Protein AF-A0A7H8S9F1-F1 (afdb_monomer)

Structure (mmCIF, N/CA/C/O backbone):
data_AF-A0A7H8S9F1-F1
#
_entry.id   AF-A0A7H8S9F1-F1
#
loop_
_atom_site.group_PDB
_atom_site.id
_atom_site.type_symbol
_atom_site.label_atom_id
_atom_site.label_alt_id
_atom_site.label_comp_id
_atom_site.label_asym_id
_atom_site.label_entity_id
_atom_site.label_seq_id
_atom_site.pdbx_PDB_ins_code
_atom_site.Cartn_x
_atom_site.Cartn_y
_atom_site.Cartn_z
_atom_site.occupancy
_atom_site.B_iso_or_equiv
_atom_site.auth_seq_id
_atom_site.auth_comp_id
_atom_site.auth_asym_id
_atom_site.auth_atom_id
_atom_site.pdbx_PDB_model_num
ATOM 1 N N . MET A 1 1 ? -22.883 -2.439 5.718 1.00 76.19 1 MET A N 1
ATOM 2 C CA . MET A 1 1 ? -21.475 -2.320 5.276 1.00 76.19 1 MET A CA 1
ATOM 3 C C . MET A 1 1 ? -21.323 -1.225 4.222 1.00 76.19 1 MET A C 1
ATOM 5 O O . MET A 1 1 ? -20.690 -0.226 4.527 1.00 76.19 1 MET A O 1
ATOM 9 N N . ASN A 1 2 ? -21.995 -1.335 3.068 1.00 82.38 2 ASN A N 1
ATOM 10 C CA . ASN A 1 2 ? -21.869 -0.397 1.936 1.00 82.38 2 ASN A CA 1
ATOM 11 C C . ASN A 1 2 ? -22.029 1.087 2.314 1.00 82.38 2 ASN A C 1
ATOM 13 O O . ASN A 1 2 ? -21.202 1.899 1.918 1.00 82.38 2 ASN A O 1
ATOM 17 N N . ALA A 1 3 ? -23.021 1.431 3.145 1.00 86.12 3 ALA A N 1
ATOM 18 C CA . ALA A 1 3 ? -23.249 2.813 3.581 1.00 86.12 3 ALA A CA 1
ATOM 19 C C . ALA A 1 3 ? -22.091 3.410 4.411 1.00 86.12 3 ALA A C 1
ATOM 21 O O . ALA A 1 3 ? -21.800 4.600 4.310 1.00 86.12 3 ALA A O 1
ATOM 22 N N . ILE A 1 4 ? -21.412 2.589 5.225 1.00 88.50 4 ILE A N 1
ATOM 23 C CA . ILE A 1 4 ? -20.254 3.027 6.024 1.00 88.50 4 ILE A CA 1
ATOM 24 C C . ILE A 1 4 ? -19.080 3.290 5.086 1.00 88.50 4 ILE A C 1
ATOM 26 O O . ILE A 1 4 ? -18.452 4.342 5.164 1.00 88.50 4 ILE A O 1
ATOM 30 N N . THR A 1 5 ? -18.824 2.357 4.169 1.00 90.81 5 THR A N 1
ATOM 31 C CA . THR A 1 5 ? -17.742 2.471 3.192 1.00 90.81 5 THR A CA 1
ATOM 32 C C . THR A 1 5 ? -17.915 3.688 2.299 1.00 90.81 5 THR A C 1
ATOM 34 O O . THR A 1 5 ? -16.968 4.450 2.148 1.00 90.81 5 THR A O 1
ATOM 37 N N . SER A 1 6 ? -19.115 3.937 1.765 1.00 90.19 6 SER A N 1
ATOM 38 C CA . SER A 1 6 ? -19.368 5.116 0.929 1.00 90.19 6 SER A CA 1
ATOM 39 C C . SER A 1 6 ? -19.191 6.426 1.697 1.00 90.19 6 SER A C 1
ATOM 41 O O . 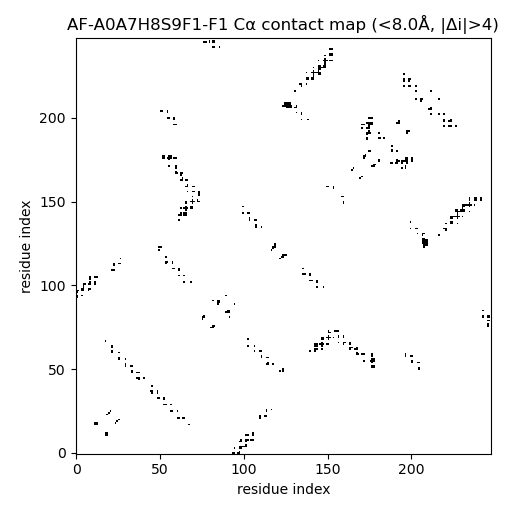SER A 1 6 ? -18.659 7.393 1.155 1.00 90.19 6 SER A O 1
ATOM 43 N N . LEU A 1 7 ? -19.610 6.466 2.967 1.00 92.69 7 LEU A N 1
ATOM 44 C CA . LEU A 1 7 ? -19.451 7.646 3.815 1.00 92.69 7 LEU A CA 1
ATOM 45 C C . LEU A 1 7 ? -17.974 7.925 4.113 1.00 92.69 7 LEU A C 1
ATOM 47 O O . LEU A 1 7 ? -17.520 9.056 3.947 1.00 92.69 7 LEU A O 1
ATOM 51 N N . GLU A 1 8 ? -17.227 6.912 4.550 1.00 92.56 8 GLU A N 1
ATOM 52 C CA . GLU A 1 8 ? -15.798 7.048 4.851 1.00 92.56 8 GLU A CA 1
ATOM 53 C C . GLU A 1 8 ? -14.982 7.331 3.586 1.00 92.56 8 GLU A C 1
ATOM 55 O O . GLU A 1 8 ? -14.074 8.156 3.621 1.00 92.56 8 GLU A O 1
ATOM 60 N N . LEU A 1 9 ? -15.345 6.736 2.448 1.00 93.56 9 LEU A N 1
ATOM 61 C CA . LEU A 1 9 ? -14.718 7.034 1.162 1.00 93.56 9 LEU A CA 1
ATOM 62 C C . LEU A 1 9 ? -14.948 8.490 0.761 1.00 93.56 9 LEU A C 1
ATOM 64 O O . LEU A 1 9 ? -13.998 9.176 0.400 1.00 93.56 9 LEU A O 1
ATOM 68 N N . LYS A 1 10 ? -16.181 8.996 0.887 1.00 93.62 10 LYS A N 1
ATOM 69 C CA . LYS A 1 10 ? -16.481 10.406 0.609 1.00 93.62 10 LYS A CA 1
ATOM 70 C C . LYS A 1 10 ? -15.679 11.341 1.514 1.00 93.62 10 LYS A C 1
ATOM 72 O O . LYS A 1 10 ? -15.142 12.323 1.019 1.00 93.62 10 LYS A O 1
ATOM 77 N N . LYS A 1 11 ? -15.560 11.028 2.809 1.00 91.88 11 LYS A N 1
ATOM 78 C CA . LYS A 1 11 ? -14.718 11.804 3.735 1.00 91.88 11 LYS A CA 1
ATOM 79 C C . LYS A 1 11 ? -13.254 11.799 3.299 1.00 91.88 11 LYS A C 1
ATOM 81 O O . LYS A 1 11 ? -12.658 12.865 3.223 1.00 91.88 11 LYS A O 1
ATOM 86 N N . ASN A 1 12 ? -12.705 10.629 2.969 1.00 91.50 12 ASN A N 1
ATOM 87 C CA . ASN A 1 12 ? -11.316 10.497 2.525 1.00 91.50 12 ASN A CA 1
ATOM 88 C C . ASN A 1 12 ? -11.062 11.275 1.222 1.00 91.50 12 ASN A C 1
ATOM 90 O O . ASN A 1 12 ? -10.061 11.969 1.114 1.00 91.50 12 ASN A O 1
ATOM 94 N N . LEU A 1 13 ? -11.987 11.223 0.258 1.00 91.44 13 LEU A N 1
ATOM 95 C CA . LEU A 1 13 ? -11.894 11.980 -0.998 1.00 91.44 13 LEU A CA 1
ATOM 96 C C . LEU A 1 13 ? -12.095 13.495 -0.820 1.00 91.44 13 LEU A C 1
ATOM 98 O O . LEU A 1 13 ? -11.742 14.271 -1.700 1.00 91.44 13 LEU A O 1
ATOM 102 N N . GLN A 1 14 ? -12.685 13.938 0.288 1.00 92.56 14 GLN A N 1
ATOM 103 C CA . GLN A 1 14 ? -12.823 15.361 0.614 1.00 92.56 14 GLN A CA 1
ATOM 104 C C . GLN A 1 14 ? -11.641 15.893 1.435 1.00 92.56 14 GLN A C 1
ATOM 106 O O . GLN A 1 14 ? -11.468 17.110 1.541 1.00 92.56 14 GLN A O 1
ATOM 111 N N . ASP A 1 15 ? -10.824 15.006 2.001 1.00 92.00 15 ASP A N 1
ATOM 112 C CA . ASP A 1 15 ? -9.625 15.367 2.741 1.00 92.00 15 ASP A CA 1
ATOM 113 C C . ASP A 1 15 ? -8.508 15.771 1.770 1.00 92.00 15 ASP A C 1
ATOM 115 O O . ASP A 1 15 ? -7.798 14.947 1.189 1.00 92.00 15 ASP A O 1
ATOM 119 N N . ARG A 1 16 ? -8.357 17.088 1.592 1.00 89.94 16 ARG A N 1
ATOM 120 C CA . ARG A 1 16 ? -7.335 17.674 0.717 1.00 89.94 16 ARG A CA 1
ATOM 121 C C . ARG A 1 16 ? -5.917 17.310 1.150 1.00 89.94 16 ARG A C 1
ATOM 123 O O . ARG A 1 16 ? -5.053 17.196 0.287 1.00 89.94 16 ARG A O 1
ATOM 130 N N . GLY A 1 17 ? -5.681 17.142 2.452 1.00 90.81 17 GLY A N 1
ATOM 131 C CA . GLY A 1 17 ? -4.370 16.765 2.974 1.00 90.81 17 GLY A CA 1
ATOM 132 C C . GLY A 1 17 ? -4.014 15.340 2.570 1.00 90.81 17 GLY A C 1
ATOM 133 O O . GLY A 1 17 ? -2.924 15.103 2.050 1.00 90.81 17 GLY A O 1
ATOM 134 N N . LEU A 1 18 ? -4.970 14.418 2.718 1.00 91.19 18 LEU A N 1
ATOM 135 C CA . LEU A 1 18 ? -4.814 13.034 2.274 1.00 91.19 18 LEU A CA 1
ATOM 136 C C . LEU A 1 18 ? -4.569 12.960 0.765 1.00 91.19 18 LEU A C 1
ATOM 138 O O . LEU A 1 18 ? -3.586 12.352 0.359 1.00 91.19 18 LEU A O 1
ATOM 142 N N . LEU A 1 19 ? -5.402 13.606 -0.058 1.00 91.06 19 LEU A N 1
ATOM 143 C CA . LEU A 1 19 ? -5.244 13.565 -1.520 1.00 91.06 19 LEU A CA 1
ATOM 144 C C . LEU A 1 19 ? -3.931 14.190 -2.000 1.00 91.06 19 LEU A C 1
ATOM 146 O O . LEU A 1 19 ? -3.297 13.672 -2.918 1.00 91.06 19 LEU A O 1
ATOM 150 N N . PHE A 1 20 ? -3.506 15.293 -1.382 1.00 91.50 20 PHE A N 1
ATOM 151 C CA . PHE A 1 20 ? -2.216 15.902 -1.687 1.00 91.50 20 PHE A CA 1
ATOM 152 C C . PHE A 1 20 ? -1.068 14.927 -1.400 1.00 91.50 20 PHE A C 1
ATOM 154 O O . PHE A 1 20 ? -0.216 14.700 -2.259 1.00 91.50 20 PHE A O 1
ATOM 161 N N . TRP A 1 21 ? -1.067 14.314 -0.215 1.00 88.38 21 TRP A N 1
ATOM 162 C CA . TRP A 1 21 ? 0.000 13.406 0.194 1.00 88.38 21 TRP A CA 1
ATOM 163 C C . TRP A 1 21 ? -0.004 12.083 -0.585 1.00 88.38 21 TRP A C 1
ATOM 165 O O . TRP A 1 21 ? 1.061 11.533 -0.851 1.00 88.38 21 TRP A O 1
ATOM 175 N N . THR A 1 22 ? -1.172 11.565 -0.975 1.00 91.75 22 THR A N 1
ATOM 176 C CA . THR A 1 22 ? -1.268 10.289 -1.703 1.00 91.75 22 THR A CA 1
ATOM 177 C C . THR A 1 22 ? -1.077 10.431 -3.208 1.00 91.75 22 THR A C 1
ATOM 179 O O . THR A 1 22 ? -0.627 9.475 -3.831 1.00 91.75 22 THR A O 1
ATOM 182 N N . LEU A 1 23 ? -1.395 11.577 -3.816 1.00 92.88 23 LEU A N 1
ATOM 183 C CA . LEU A 1 23 ? -1.340 11.735 -5.277 1.00 92.88 23 LEU A CA 1
ATOM 184 C C . LEU A 1 23 ? -0.275 12.728 -5.730 1.00 92.88 23 LEU A C 1
ATOM 186 O O . LEU A 1 23 ? 0.520 12.412 -6.609 1.00 92.88 23 LEU A O 1
ATOM 190 N N . ILE A 1 24 ? -0.226 13.917 -5.131 1.00 94.50 24 ILE A N 1
ATOM 191 C CA . ILE A 1 24 ? 0.657 14.990 -5.606 1.00 94.50 24 ILE A CA 1
ATOM 192 C C . ILE A 1 24 ? 2.099 14.716 -5.187 1.00 94.50 24 ILE A C 1
ATOM 194 O O . ILE A 1 24 ? 3.000 14.762 -6.023 1.00 94.50 24 ILE A O 1
ATOM 198 N N . LEU A 1 25 ? 2.323 14.393 -3.911 1.00 94.94 25 LEU A N 1
ATOM 199 C CA . LEU A 1 25 ? 3.671 14.148 -3.402 1.00 94.94 25 LEU A CA 1
ATOM 200 C C . LEU A 1 25 ? 4.397 13.015 -4.152 1.00 94.94 25 LEU A C 1
ATOM 202 O O . LEU A 1 25 ? 5.533 13.247 -4.564 1.00 94.94 25 LEU A O 1
ATOM 206 N N . PRO A 1 26 ? 3.788 11.836 -4.400 1.00 96.06 26 PRO A N 1
ATOM 207 C CA . PRO A 1 26 ? 4.473 10.761 -5.109 1.00 96.06 26 PRO A CA 1
ATOM 208 C C . PRO A 1 26 ? 4.813 11.131 -6.546 1.00 96.06 26 PRO A C 1
ATOM 210 O O . PRO A 1 26 ? 5.889 10.776 -7.014 1.00 96.06 26 PRO A O 1
ATOM 213 N N . ILE A 1 27 ? 3.941 11.876 -7.233 1.00 96.75 27 ILE A N 1
ATOM 214 C CA . ILE A 1 27 ? 4.210 12.373 -8.587 1.00 96.75 27 ILE A CA 1
ATOM 215 C C . ILE A 1 27 ? 5.419 13.309 -8.569 1.00 96.75 27 ILE A C 1
ATOM 217 O O . ILE A 1 27 ? 6.363 13.098 -9.325 1.00 96.75 27 ILE A O 1
ATOM 221 N N . VAL A 1 28 ? 5.430 14.298 -7.670 1.00 96.62 28 VAL A N 1
ATOM 222 C CA . VAL A 1 28 ? 6.547 15.247 -7.539 1.00 96.62 28 VAL A CA 1
ATOM 223 C C . VAL A 1 28 ? 7.852 14.517 -7.226 1.00 96.62 28 VAL A C 1
ATOM 225 O O . VAL A 1 28 ? 8.865 14.779 -7.869 1.00 96.62 28 VAL A O 1
ATOM 228 N N . PHE A 1 29 ? 7.831 13.573 -6.282 1.00 94.44 29 PHE A N 1
ATOM 229 C CA . PHE A 1 29 ? 9.008 12.777 -5.937 1.00 94.44 29 PHE A CA 1
ATOM 230 C C . PHE A 1 29 ? 9.470 11.896 -7.097 1.00 94.44 29 PHE A C 1
ATOM 232 O O . PHE A 1 29 ? 10.661 11.850 -7.371 1.00 94.44 29 PHE A O 1
ATOM 239 N N . THR A 1 30 ? 8.553 11.243 -7.808 1.00 94.81 30 THR A N 1
ATOM 240 C CA . THR A 1 30 ? 8.889 10.407 -8.970 1.00 94.81 30 THR A CA 1
ATOM 241 C C . THR A 1 30 ? 9.553 11.246 -10.060 1.00 94.81 30 THR A C 1
ATOM 243 O O . THR A 1 30 ? 10.605 10.866 -10.565 1.00 94.81 30 THR A O 1
ATOM 246 N N . VAL A 1 31 ? 8.999 12.424 -10.371 1.00 96.00 31 VAL A N 1
ATOM 247 C CA . VAL A 1 31 ? 9.579 13.348 -11.358 1.00 96.00 31 VAL A CA 1
ATOM 248 C C . VAL A 1 31 ? 10.956 13.836 -10.924 1.00 96.00 31 VAL A C 1
ATOM 250 O O . VAL A 1 31 ? 11.892 13.824 -11.723 1.00 96.00 31 VAL A O 1
ATOM 253 N N . LEU A 1 32 ? 11.092 14.241 -9.659 1.00 95.81 32 LEU A N 1
ATOM 254 C CA . LEU A 1 32 ? 12.357 14.709 -9.100 1.00 95.81 32 LEU A CA 1
ATOM 255 C C . LEU A 1 32 ? 13.424 13.620 -9.180 1.00 95.81 32 LEU A C 1
ATOM 257 O O . LEU A 1 32 ? 14.525 13.881 -9.652 1.00 95.81 32 LEU A O 1
ATOM 261 N N . PHE A 1 33 ? 13.106 12.400 -8.754 1.00 93.19 33 PHE A N 1
ATOM 262 C CA . PHE A 1 33 ? 14.069 11.306 -8.752 1.00 93.19 33 PHE A CA 1
ATOM 263 C C . PHE A 1 33 ? 14.419 10.846 -10.159 1.00 93.19 33 PHE A C 1
ATOM 265 O O . PHE A 1 33 ? 15.596 10.648 -10.430 1.00 93.19 33 PHE A O 1
ATOM 272 N N . ILE A 1 34 ? 13.460 10.766 -11.083 1.00 93.94 34 ILE A N 1
ATOM 273 C CA . ILE A 1 34 ? 13.794 10.526 -12.489 1.00 93.94 34 ILE A CA 1
ATOM 274 C C . ILE A 1 34 ? 14.759 11.613 -12.971 1.00 93.94 34 ILE A C 1
ATOM 276 O O . ILE A 1 34 ? 15.850 11.284 -13.413 1.00 93.94 34 ILE A O 1
ATOM 280 N N . SER A 1 35 ? 14.439 12.895 -12.776 1.00 93.81 35 SER A N 1
ATOM 281 C CA . SER A 1 35 ? 15.302 14.000 -13.214 1.00 93.81 35 SER A CA 1
ATOM 282 C C . SER A 1 35 ? 16.710 13.961 -12.614 1.00 93.81 35 SER A C 1
ATOM 284 O O . SER A 1 35 ? 17.661 14.344 -13.291 1.00 93.81 35 SER A O 1
ATOM 286 N N . VAL A 1 36 ? 16.849 13.558 -11.349 1.00 93.69 36 VAL A N 1
ATOM 287 C CA . VAL A 1 36 ? 18.148 13.471 -10.669 1.00 93.69 36 VAL A CA 1
ATOM 288 C C . VAL A 1 36 ? 18.942 12.273 -11.185 1.00 93.69 36 VAL A C 1
ATOM 290 O O . VAL A 1 36 ? 20.105 12.423 -11.549 1.00 93.69 36 VAL A O 1
ATOM 293 N N . PHE A 1 37 ? 18.321 11.097 -11.257 1.00 89.44 37 PHE A N 1
ATOM 294 C CA . PHE A 1 37 ? 19.013 9.852 -11.592 1.00 89.44 37 PHE A CA 1
ATOM 295 C C . PHE A 1 37 ? 19.248 9.668 -13.093 1.00 89.44 37 PHE A C 1
ATOM 297 O O . PHE A 1 37 ? 20.149 8.925 -13.458 1.00 89.44 37 PHE A O 1
ATOM 304 N N . THR A 1 38 ? 18.502 10.352 -13.964 1.00 92.00 38 THR A N 1
ATOM 305 C CA . THR A 1 38 ? 18.770 10.367 -15.413 1.00 92.00 38 THR A CA 1
ATOM 306 C C . THR A 1 38 ? 19.721 11.489 -15.829 1.00 92.00 38 THR A C 1
ATOM 308 O O . THR A 1 38 ? 20.082 11.586 -17.001 1.00 92.00 38 THR A O 1
ATOM 311 N N . SER A 1 39 ? 20.126 12.369 -14.905 1.00 90.56 39 SER A N 1
ATOM 312 C CA . SER A 1 39 ? 21.031 13.470 -15.237 1.00 90.56 39 SER A CA 1
ATOM 313 C C . SER A 1 39 ? 22.415 12.936 -15.627 1.00 90.56 39 SER A C 1
ATOM 315 O O . SER A 1 39 ? 23.099 12.289 -14.841 1.00 90.56 39 SER A O 1
ATOM 317 N N . GLY A 1 40 ? 22.820 13.181 -16.876 1.00 87.81 40 GLY A N 1
ATOM 318 C CA . GLY A 1 40 ? 24.118 12.745 -17.405 1.00 87.81 40 GLY A CA 1
ATOM 319 C C . GLY A 1 40 ? 24.187 11.293 -17.894 1.00 87.81 40 GLY A C 1
ATOM 320 O O . GLY A 1 40 ? 25.262 10.875 -18.318 1.00 87.81 40 GLY A O 1
ATOM 321 N N . LEU A 1 41 ? 23.077 10.546 -17.874 1.00 91.12 41 LEU A N 1
ATOM 322 C CA . LEU A 1 41 ? 23.000 9.195 -18.441 1.00 91.12 41 LEU A CA 1
ATOM 323 C C . LEU A 1 41 ? 22.665 9.221 -19.938 1.00 91.12 41 LEU A C 1
ATOM 325 O O . LEU A 1 41 ? 22.016 10.148 -20.430 1.00 91.12 41 LEU A O 1
ATOM 329 N N . GLY A 1 42 ? 23.054 8.166 -20.661 1.00 91.31 42 GLY A N 1
ATOM 330 C CA . GLY A 1 42 ? 22.588 7.953 -22.035 1.00 91.31 42 GLY A CA 1
ATOM 331 C C . GLY A 1 42 ? 21.083 7.650 -22.097 1.00 91.31 42 GLY A C 1
ATOM 332 O O . GLY A 1 42 ? 20.462 7.302 -21.089 1.00 91.31 42 GLY A O 1
ATOM 333 N N . GLU A 1 43 ? 20.479 7.748 -23.286 1.00 89.69 43 GLU A N 1
ATOM 334 C CA . GLU A 1 43 ? 19.035 7.508 -23.473 1.00 89.69 43 GLU A CA 1
ATOM 335 C C . GLU A 1 43 ? 18.603 6.110 -22.993 1.00 89.69 43 GLU A C 1
ATOM 337 O O . GLU A 1 43 ? 17.618 5.974 -22.265 1.00 89.69 43 GLU A O 1
ATOM 342 N N . THR A 1 44 ? 19.371 5.071 -23.335 1.00 90.75 44 THR A N 1
ATOM 343 C CA . THR A 1 44 ? 19.078 3.679 -22.955 1.00 90.75 44 THR A CA 1
ATOM 344 C C . THR A 1 44 ? 19.132 3.457 -21.442 1.00 90.75 44 THR A C 1
ATOM 346 O O . THR A 1 44 ? 18.253 2.806 -20.880 1.00 90.75 44 THR A O 1
ATOM 349 N N . GLU A 1 45 ? 20.136 4.013 -20.766 1.00 90.31 45 GLU A N 1
ATOM 350 C CA . GLU A 1 45 ? 20.297 3.883 -19.311 1.00 90.31 45 GLU A CA 1
ATOM 351 C C . GLU A 1 45 ? 19.200 4.659 -18.578 1.00 90.31 45 GLU A C 1
ATOM 353 O O . GLU A 1 45 ? 18.565 4.144 -17.658 1.00 90.31 45 GLU A O 1
ATOM 358 N N . SER A 1 46 ? 18.897 5.868 -19.058 1.00 92.62 46 SER A N 1
ATOM 359 C CA . SER A 1 46 ? 17.806 6.692 -18.538 1.00 92.62 46 SER A CA 1
ATOM 360 C C . SER A 1 46 ? 16.464 5.973 -18.646 1.00 92.62 46 SER A C 1
ATOM 362 O O . SER A 1 46 ? 15.660 5.998 -17.711 1.00 92.62 46 SER A O 1
ATOM 364 N N . ARG A 1 47 ? 16.231 5.268 -19.760 1.00 93.00 47 ARG A N 1
ATOM 365 C CA . ARG A 1 47 ? 15.033 4.449 -19.947 1.00 93.00 47 ARG A CA 1
ATOM 366 C C . ARG A 1 47 ? 14.942 3.336 -18.905 1.00 93.00 47 ARG A C 1
ATOM 368 O O . ARG A 1 47 ? 13.880 3.172 -18.313 1.00 93.00 47 ARG A O 1
ATOM 375 N N . GLN A 1 48 ? 16.026 2.610 -18.639 1.00 91.19 48 GLN A N 1
ATOM 376 C CA . GLN A 1 48 ? 16.046 1.558 -17.612 1.00 91.19 48 GLN A CA 1
ATOM 377 C C . GLN A 1 48 ? 15.753 2.115 -16.212 1.00 91.19 48 GLN A C 1
ATOM 379 O O . GLN A 1 48 ? 14.938 1.552 -15.477 1.00 91.19 48 GLN A O 1
ATOM 384 N N . VAL A 1 49 ? 16.348 3.262 -15.872 1.00 91.75 49 VAL A N 1
ATOM 385 C CA . VAL A 1 49 ? 16.107 3.958 -14.600 1.00 91.75 49 VAL A CA 1
ATOM 386 C C . VAL A 1 49 ? 14.631 4.336 -14.451 1.00 91.75 49 VAL A C 1
ATOM 388 O O . VAL A 1 49 ? 14.024 4.039 -13.424 1.00 91.75 49 VAL A O 1
ATOM 391 N N . ILE A 1 50 ? 14.016 4.915 -15.484 1.00 94.00 50 ILE A N 1
ATOM 392 C CA . ILE A 1 50 ? 12.588 5.277 -15.486 1.00 94.00 50 ILE A CA 1
ATOM 393 C C . ILE A 1 50 ? 11.697 4.046 -15.267 1.00 94.00 50 ILE A C 1
ATOM 395 O O . ILE A 1 50 ? 10.790 4.082 -14.432 1.00 94.00 50 ILE A O 1
ATOM 399 N N . LEU A 1 51 ? 11.961 2.958 -15.999 1.00 93.94 51 LEU A N 1
ATOM 400 C CA . LEU A 1 51 ? 11.181 1.717 -15.920 1.00 93.94 51 LEU A CA 1
ATOM 401 C C . LEU A 1 51 ? 11.263 1.051 -14.542 1.00 93.94 51 LEU A C 1
ATOM 403 O O . LEU A 1 51 ? 10.341 0.336 -14.156 1.00 93.94 51 LEU A O 1
ATOM 407 N N . SER A 1 52 ? 12.332 1.308 -13.788 1.00 92.56 52 SER A N 1
ATOM 408 C CA . SER A 1 52 ? 12.479 0.846 -12.408 1.00 92.56 52 SER A CA 1
ATOM 409 C C . SER A 1 52 ? 11.845 1.800 -11.389 1.00 92.56 52 SER A C 1
ATOM 411 O O . SER A 1 52 ? 11.091 1.361 -10.512 1.00 92.56 52 SER A O 1
ATOM 413 N N . ILE A 1 53 ? 12.085 3.110 -11.528 1.00 94.00 53 ILE A N 1
ATOM 414 C CA . ILE A 1 53 ? 11.654 4.129 -10.561 1.00 94.00 53 ILE A CA 1
ATOM 415 C C . ILE A 1 53 ? 10.131 4.248 -10.502 1.00 94.00 53 ILE A C 1
ATOM 417 O O . ILE A 1 53 ? 9.586 4.323 -9.403 1.00 94.00 53 ILE A O 1
ATOM 421 N N . VAL A 1 54 ? 9.419 4.256 -11.634 1.00 95.94 54 VAL A N 1
ATOM 422 C CA . VAL A 1 54 ? 7.957 4.464 -11.619 1.00 95.94 54 VAL A CA 1
ATOM 423 C C . VAL A 1 54 ? 7.208 3.401 -10.792 1.00 95.94 54 VAL A C 1
ATOM 425 O O . VAL A 1 54 ? 6.475 3.785 -9.869 1.00 95.94 54 VAL A O 1
ATOM 428 N N . PRO A 1 55 ? 7.362 2.084 -11.045 1.00 96.12 55 PRO A N 1
ATOM 429 C CA . PRO A 1 55 ? 6.724 1.071 -10.206 1.00 96.12 55 PRO A CA 1
ATOM 430 C C . PRO A 1 55 ? 7.299 1.062 -8.785 1.00 96.12 55 PRO A C 1
ATOM 432 O O . PRO A 1 55 ? 6.532 0.931 -7.831 1.00 96.12 55 PRO A O 1
ATOM 435 N N . GLY A 1 56 ? 8.608 1.286 -8.614 1.00 96.31 56 GLY A N 1
ATOM 436 C CA . GLY A 1 56 ? 9.240 1.324 -7.293 1.00 96.31 56 GLY A CA 1
ATOM 437 C C . GLY A 1 56 ? 8.654 2.412 -6.388 1.00 96.31 56 GLY A C 1
ATOM 438 O O . GLY A 1 56 ? 8.256 2.153 -5.252 1.00 96.31 56 GLY A O 1
ATOM 439 N N . TYR A 1 57 ? 8.495 3.625 -6.912 1.00 96.19 57 TYR A N 1
ATOM 440 C CA . TYR A 1 57 ? 7.908 4.750 -6.186 1.00 96.19 57 TYR A CA 1
ATOM 441 C C . TYR A 1 57 ? 6.409 4.559 -5.972 1.00 96.19 57 TYR A C 1
ATOM 443 O O . TYR A 1 57 ? 5.909 4.872 -4.893 1.00 96.19 57 TYR A O 1
ATOM 451 N N . THR A 1 58 ? 5.699 3.974 -6.940 1.00 97.56 58 THR A N 1
ATOM 452 C CA . THR A 1 58 ? 4.289 3.597 -6.767 1.00 97.56 58 THR A CA 1
ATOM 453 C C . THR A 1 58 ? 4.119 2.661 -5.570 1.00 97.56 58 THR A C 1
ATOM 455 O O . THR A 1 58 ? 3.311 2.942 -4.683 1.00 97.56 58 THR A O 1
ATOM 458 N N . ILE A 1 59 ? 4.924 1.597 -5.492 1.00 98.00 59 ILE A N 1
ATOM 459 C CA . ILE A 1 59 ? 4.874 0.624 -4.395 1.00 98.00 59 ILE A CA 1
ATOM 460 C C . ILE A 1 59 ? 5.289 1.273 -3.075 1.00 98.00 59 ILE A C 1
ATOM 462 O O . ILE A 1 59 ? 4.610 1.084 -2.072 1.00 98.00 59 ILE A O 1
ATOM 466 N N . MET A 1 60 ? 6.351 2.076 -3.043 1.00 97.38 60 MET A N 1
ATOM 467 C CA . MET A 1 60 ? 6.764 2.765 -1.817 1.00 97.38 60 MET A CA 1
ATOM 468 C C . MET A 1 60 ? 5.654 3.682 -1.283 1.00 97.38 60 MET A C 1
ATOM 470 O O . MET A 1 60 ? 5.329 3.655 -0.093 1.00 97.38 60 MET A O 1
ATOM 474 N N . PHE A 1 61 ? 5.066 4.506 -2.152 1.00 97.31 61 PHE A N 1
ATOM 475 C CA . PHE A 1 61 ? 4.135 5.544 -1.725 1.00 97.31 61 PHE A CA 1
ATOM 476 C C . PHE A 1 61 ? 2.775 5.014 -1.278 1.00 97.31 61 PHE A C 1
ATOM 478 O O . PHE A 1 61 ? 2.139 5.652 -0.433 1.00 97.31 61 PHE A O 1
ATOM 485 N N . VAL A 1 62 ? 2.344 3.840 -1.748 1.00 97.88 62 VAL A N 1
ATOM 486 C CA . VAL A 1 62 ? 1.114 3.232 -1.222 1.00 97.88 62 VAL A CA 1
ATOM 487 C C . VAL A 1 62 ? 1.241 2.844 0.250 1.00 97.88 62 VAL A C 1
ATOM 489 O O . VAL A 1 62 ? 0.266 2.988 0.983 1.00 97.88 62 VAL A O 1
ATOM 492 N N . PHE A 1 63 ? 2.427 2.451 0.739 1.00 97.94 63 PHE A N 1
ATOM 493 C CA . PHE A 1 63 ? 2.621 2.123 2.163 1.00 97.94 63 PHE A CA 1
ATOM 494 C C . PHE A 1 63 ? 2.354 3.308 3.093 1.00 97.94 63 PHE A C 1
ATOM 496 O O . PHE A 1 63 ? 1.906 3.120 4.225 1.00 97.94 63 PHE A O 1
ATOM 503 N N . PHE A 1 64 ? 2.548 4.543 2.628 1.00 97.31 64 PHE A N 1
ATOM 504 C CA . PHE A 1 64 ? 2.287 5.724 3.451 1.00 97.31 64 PHE A CA 1
ATOM 505 C C . PHE A 1 64 ? 0.803 5.916 3.795 1.00 97.31 64 PHE A C 1
ATOM 507 O O . PHE A 1 64 ? 0.503 6.637 4.751 1.00 97.31 64 PHE A O 1
ATOM 514 N N . ILE A 1 65 ? -0.126 5.214 3.129 1.00 97.31 65 ILE A N 1
ATOM 515 C CA . ILE A 1 65 ? -1.542 5.202 3.528 1.00 97.31 65 ILE A CA 1
ATOM 516 C C . ILE A 1 65 ? -1.736 4.715 4.973 1.00 97.31 65 ILE A C 1
ATOM 518 O O . ILE A 1 65 ? -2.689 5.121 5.645 1.00 97.31 65 ILE A O 1
ATOM 522 N N . MET A 1 66 ? -0.816 3.886 5.483 1.00 98.12 66 MET A N 1
ATOM 523 C CA . MET A 1 66 ? -0.858 3.354 6.846 1.00 98.12 66 MET A CA 1
ATOM 524 C C . MET A 1 66 ? -0.790 4.472 7.901 1.00 98.12 66 MET A C 1
ATOM 526 O O . MET A 1 66 ? -1.393 4.332 8.971 1.00 98.12 66 MET A O 1
ATOM 530 N N . ILE A 1 67 ? -0.143 5.605 7.589 1.00 96.81 67 ILE A N 1
ATOM 531 C CA . ILE A 1 67 ? -0.131 6.797 8.451 1.00 96.81 67 ILE A CA 1
ATOM 532 C C . ILE A 1 67 ? -1.547 7.357 8.575 1.00 96.81 67 ILE A C 1
ATOM 534 O O . ILE A 1 67 ? -2.064 7.479 9.686 1.00 96.81 67 ILE A O 1
ATOM 538 N N . SER A 1 68 ? -2.200 7.634 7.442 1.00 95.88 68 SER A N 1
ATOM 539 C CA . SER A 1 68 ? -3.556 8.191 7.411 1.00 95.88 68 SER A CA 1
ATOM 540 C C . SER A 1 68 ? -4.578 7.251 8.046 1.00 95.88 68 SER A C 1
ATOM 542 O O . SER A 1 68 ? -5.482 7.703 8.750 1.00 95.88 68 SER A O 1
ATOM 544 N N . MET A 1 69 ? -4.430 5.938 7.843 1.00 97.06 69 MET A N 1
ATOM 545 C CA . MET A 1 69 ? -5.238 4.936 8.538 1.00 97.06 69 MET A CA 1
ATOM 546 C C . MET A 1 69 ? -5.043 5.049 10.051 1.00 97.06 69 MET A C 1
ATOM 548 O O . MET A 1 69 ? -6.012 5.238 10.785 1.00 97.06 69 MET A O 1
ATOM 552 N N . THR A 1 70 ? -3.799 4.994 10.524 1.00 96.81 70 THR A N 1
ATOM 553 C CA . THR A 1 70 ? -3.488 5.034 11.957 1.00 96.81 70 THR A CA 1
ATOM 554 C C . THR A 1 70 ? -4.008 6.305 12.621 1.00 96.81 70 THR A C 1
ATOM 556 O O . THR A 1 70 ? -4.704 6.227 13.637 1.00 96.81 70 THR A O 1
ATOM 559 N N . GLU A 1 71 ? -3.747 7.465 12.021 1.00 95.50 71 GLU A N 1
ATOM 560 C CA . GLU A 1 71 ? -4.236 8.752 12.512 1.00 95.50 71 GLU A CA 1
ATOM 561 C C . GLU A 1 71 ? -5.763 8.765 12.603 1.00 95.50 71 GLU A C 1
ATOM 563 O O . GLU A 1 71 ? -6.333 9.136 13.630 1.00 95.50 71 GLU A O 1
ATOM 568 N N . SER A 1 72 ? -6.441 8.304 11.552 1.00 95.06 72 SER A N 1
ATOM 569 C CA . SER A 1 72 ? -7.898 8.264 11.502 1.00 95.06 72 SER A CA 1
ATOM 570 C C . SER A 1 72 ? -8.472 7.360 12.593 1.00 95.06 72 SER A C 1
ATOM 572 O O . SER A 1 72 ? -9.406 7.754 13.295 1.00 95.06 72 SER A O 1
ATOM 574 N N . PHE A 1 73 ? -7.911 6.170 12.809 1.00 95.19 73 PHE A N 1
ATOM 575 C CA . PHE A 1 73 ? -8.358 5.258 13.866 1.00 95.19 73 PHE A CA 1
ATOM 576 C C . PHE A 1 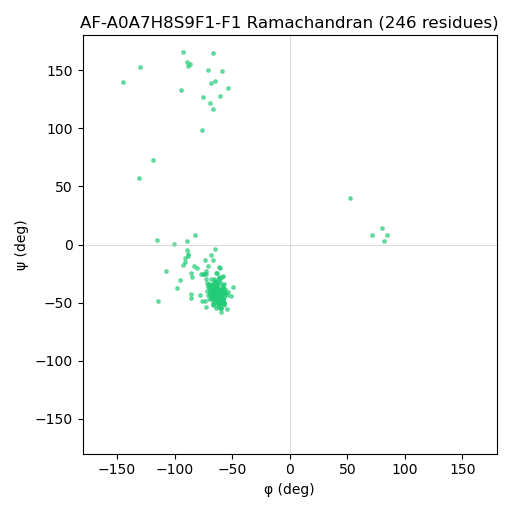73 ? -8.120 5.824 15.270 1.00 95.19 73 PHE A C 1
ATOM 578 O O . PHE A 1 73 ? -9.033 5.800 16.103 1.00 95.19 73 PHE A O 1
ATOM 585 N N . ILE A 1 74 ? -6.942 6.392 15.525 1.00 94.38 74 ILE A N 1
ATOM 586 C CA . ILE A 1 74 ? -6.618 7.004 16.818 1.00 94.38 74 ILE A CA 1
ATOM 587 C C . ILE A 1 74 ? -7.493 8.233 17.071 1.00 94.38 74 ILE A C 1
ATOM 589 O O . ILE A 1 74 ? -8.036 8.372 18.167 1.00 94.38 74 ILE A O 1
ATOM 593 N N . LYS A 1 75 ? -7.716 9.087 16.067 1.00 94.19 75 LYS A N 1
ATOM 594 C CA . LYS A 1 75 ? -8.619 10.241 16.167 1.00 94.19 75 LYS A CA 1
ATOM 595 C C . LYS A 1 75 ? -10.032 9.802 16.540 1.00 94.19 75 LYS A C 1
ATOM 597 O O . LYS A 1 75 ? -10.591 10.328 17.497 1.00 94.19 75 LYS A O 1
ATOM 602 N N . ASN A 1 76 ? -10.581 8.801 15.846 1.00 92.94 76 ASN A N 1
ATOM 603 C CA . ASN A 1 76 ? -11.916 8.262 16.136 1.00 92.94 76 ASN A CA 1
ATOM 604 C C . ASN A 1 76 ? -12.013 7.643 17.541 1.00 92.94 76 ASN A C 1
ATOM 606 O O . ASN A 1 76 ? -13.061 7.738 18.184 1.00 92.94 76 ASN A O 1
ATOM 610 N N . ARG A 1 77 ? -10.933 7.032 18.040 1.00 92.94 77 ARG A N 1
ATOM 611 C CA . ARG A 1 77 ? -10.853 6.556 19.426 1.00 92.94 77 ARG A CA 1
ATOM 612 C C . ARG A 1 77 ? -10.866 7.723 20.414 1.00 92.94 77 ARG A C 1
ATOM 614 O O . ARG A 1 77 ? -11.682 7.725 21.327 1.00 92.94 77 ARG A O 1
ATOM 621 N N . ASN A 1 78 ? -9.996 8.711 20.214 1.00 91.81 78 ASN A N 1
ATOM 622 C CA . ASN A 1 78 ? -9.783 9.810 21.157 1.00 91.81 78 ASN A CA 1
ATOM 623 C C . ASN A 1 78 ? -11.014 10.720 21.299 1.00 91.81 78 ASN A C 1
ATOM 625 O O . ASN A 1 78 ? -11.282 11.204 22.390 1.00 91.81 78 ASN A O 1
ATOM 629 N N . ILE A 1 79 ? -11.794 10.914 20.229 1.00 93.44 79 ILE A N 1
ATOM 630 C CA . ILE A 1 79 ? -13.055 11.682 20.285 1.00 93.44 79 ILE A CA 1
ATOM 631 C C . ILE A 1 79 ? -14.253 10.850 20.787 1.00 93.44 79 ILE A C 1
ATOM 633 O O . ILE A 1 79 ? -15.399 11.282 20.678 1.00 93.44 79 ILE A O 1
ATOM 637 N N . GLY A 1 80 ? -14.022 9.620 21.263 1.00 90.62 80 GLY A N 1
ATOM 638 C CA . GLY A 1 80 ? -15.063 8.725 21.775 1.00 90.62 80 GLY A CA 1
ATOM 639 C C . GLY A 1 80 ? -15.999 8.142 20.709 1.00 90.62 80 GLY A C 1
ATOM 640 O O . GLY A 1 80 ? -16.978 7.476 21.049 1.00 90.62 80 GLY A O 1
ATOM 641 N N . MET A 1 81 ? -15.727 8.341 19.414 1.00 90.75 81 MET A N 1
ATOM 642 C CA . MET A 1 81 ? -16.591 7.843 18.335 1.00 90.75 81 MET A CA 1
ATOM 643 C C . MET A 1 81 ? -16.645 6.312 18.313 1.00 90.75 81 MET A C 1
ATOM 645 O O . MET A 1 81 ? -17.718 5.742 18.134 1.00 90.75 81 MET A O 1
ATOM 649 N N . VAL A 1 82 ? -15.519 5.640 18.571 1.00 89.38 82 VAL A N 1
ATOM 650 C CA . VAL A 1 82 ? -15.467 4.168 18.654 1.00 89.38 82 VAL A CA 1
ATOM 651 C C . VAL A 1 82 ? -16.325 3.641 19.813 1.00 89.38 82 VAL A C 1
ATOM 653 O O . VAL A 1 82 ? -17.071 2.679 19.630 1.00 89.38 82 VAL A O 1
ATOM 656 N N . ALA A 1 83 ? -16.275 4.290 20.983 1.00 89.31 83 ALA A N 1
ATOM 657 C CA . ALA A 1 83 ? -17.092 3.916 22.138 1.00 89.31 83 ALA A CA 1
ATOM 658 C C . ALA A 1 83 ? -18.588 4.117 21.868 1.00 89.31 83 ALA A C 1
ATOM 660 O O . ALA A 1 83 ? -19.381 3.221 22.149 1.00 89.31 83 ALA A O 1
ATOM 661 N N . ARG A 1 84 ? -18.955 5.251 21.253 1.00 89.88 84 ARG A N 1
ATOM 662 C CA . ARG A 1 84 ? -20.337 5.547 20.851 1.00 89.88 84 ARG A CA 1
ATOM 663 C C . ARG A 1 84 ? -20.878 4.536 19.849 1.00 89.88 84 ARG A C 1
ATOM 665 O O . ARG A 1 84 ? -22.001 4.088 20.004 1.00 89.88 84 ARG A O 1
ATOM 672 N N . ILE A 1 85 ? -20.104 4.150 18.835 1.00 89.56 85 ILE A N 1
ATOM 673 C CA . ILE A 1 85 ? -20.542 3.131 17.867 1.00 89.56 85 ILE A CA 1
ATOM 674 C C . ILE A 1 85 ? -20.758 1.790 18.572 1.00 89.56 85 ILE A C 1
ATOM 676 O O . ILE A 1 85 ? -21.761 1.126 18.327 1.00 89.56 85 ILE A O 1
ATOM 680 N N . ALA A 1 86 ? -19.869 1.429 19.498 1.00 88.06 86 ALA A N 1
ATOM 681 C CA . ALA A 1 86 ? -19.970 0.188 20.256 1.00 88.06 86 ALA A CA 1
ATOM 682 C C . ALA A 1 86 ? -21.143 0.138 21.256 1.00 88.06 86 ALA A C 1
ATOM 684 O O . ALA A 1 86 ? -21.376 -0.932 21.819 1.00 88.06 86 ALA A O 1
ATOM 685 N N . SER A 1 87 ? -21.851 1.248 21.500 1.00 88.31 87 SER A N 1
ATOM 686 C CA . SER A 1 87 ? -23.102 1.288 22.274 1.00 88.31 87 SER A CA 1
ATOM 687 C C . SER A 1 87 ? -24.366 1.358 21.404 1.00 88.31 87 SER A C 1
ATOM 689 O O . SER A 1 87 ? -25.472 1.379 21.937 1.00 88.31 87 SER A O 1
ATOM 691 N N . THR A 1 88 ? -24.228 1.374 20.074 1.00 89.88 88 THR A N 1
ATOM 692 C CA . THR A 1 88 ? -25.350 1.266 19.124 1.00 89.88 88 THR A CA 1
ATOM 693 C C . THR A 1 88 ? -25.590 -0.194 18.712 1.00 89.88 88 THR A C 1
ATOM 695 O O . THR A 1 88 ? -24.698 -1.023 18.890 1.00 89.88 88 THR A O 1
ATOM 698 N N . PRO A 1 89 ? -26.738 -0.540 18.089 1.00 87.38 89 PRO A N 1
ATOM 699 C CA . PRO A 1 89 ? -26.943 -1.868 17.492 1.00 87.38 89 PRO A CA 1
ATOM 700 C C . PRO A 1 89 ? -26.011 -2.171 16.301 1.00 87.38 89 PRO A C 1
ATOM 702 O O . PRO A 1 89 ? -26.049 -3.268 15.745 1.00 87.38 89 PRO A O 1
ATOM 705 N N . LEU A 1 90 ? -25.180 -1.214 15.870 1.00 87.38 90 LEU A N 1
ATOM 706 C CA . LEU A 1 90 ? -24.224 -1.413 14.791 1.00 87.38 90 LEU A CA 1
ATOM 707 C C . LEU A 1 90 ? -23.028 -2.245 15.275 1.00 87.38 90 LEU A C 1
ATOM 709 O O . LEU A 1 90 ? -22.348 -1.876 16.230 1.00 87.38 90 LEU A O 1
ATOM 713 N N . SER A 1 91 ? -22.709 -3.333 14.568 1.00 88.50 91 SER A N 1
ATOM 714 C CA . SER A 1 91 ? -21.522 -4.135 14.887 1.00 88.50 91 SER A CA 1
ATOM 715 C C . SER A 1 91 ? -20.233 -3.301 14.758 1.00 88.50 91 SER A C 1
ATOM 717 O O . SER A 1 91 ? -19.981 -2.738 13.686 1.00 88.50 91 SER A O 1
ATOM 719 N N . PRO A 1 92 ? -19.359 -3.273 15.784 1.00 88.69 92 PRO A N 1
ATOM 720 C CA . PRO A 1 92 ? -18.058 -2.608 15.703 1.00 88.69 92 PRO A CA 1
ATOM 721 C C . PRO A 1 92 ? -17.180 -3.138 14.559 1.00 88.69 92 PRO A C 1
ATOM 723 O O . PRO A 1 92 ? -16.478 -2.371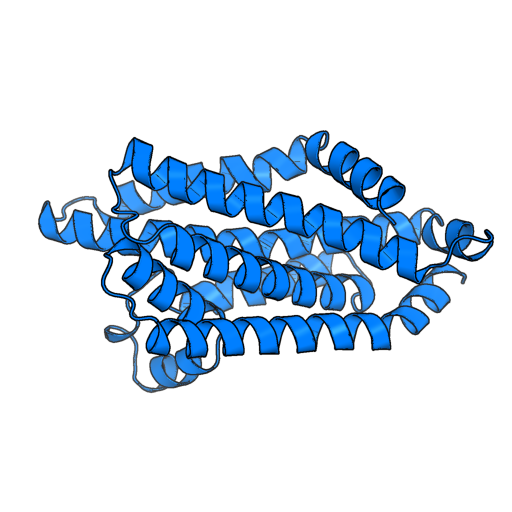 13.904 1.00 88.69 92 PRO A O 1
ATOM 726 N N . TYR A 1 93 ? -17.274 -4.435 14.246 1.00 91.56 93 TYR A N 1
ATOM 727 C CA . TYR A 1 93 ? -16.538 -5.035 13.130 1.00 91.56 93 TYR A CA 1
ATOM 728 C C . TYR A 1 93 ? -17.029 -4.529 11.769 1.00 91.56 93 TYR A C 1
ATOM 730 O O . TYR A 1 93 ? -16.223 -4.331 10.866 1.00 91.56 93 TYR A O 1
ATOM 738 N N . LEU A 1 94 ? -18.327 -4.237 11.616 1.00 91.81 94 LEU A N 1
ATOM 739 C CA . LEU A 1 94 ? -18.840 -3.615 10.388 1.00 91.81 94 LEU A CA 1
ATOM 740 C C . LEU A 1 94 ? -18.293 -2.196 10.203 1.00 91.81 94 LEU A C 1
ATOM 742 O O . LEU A 1 94 ? -18.047 -1.786 9.069 1.00 91.81 94 LEU A O 1
ATOM 746 N N . PHE A 1 95 ? -18.086 -1.456 11.296 1.00 92.12 95 PHE A N 1
ATOM 747 C CA . PHE A 1 95 ? -17.426 -0.154 11.244 1.00 92.12 95 PHE A CA 1
ATOM 748 C C . PHE A 1 95 ? -15.945 -0.284 10.865 1.00 92.12 95 PHE A C 1
ATOM 750 O O . PHE A 1 95 ? -15.493 0.421 9.963 1.00 92.12 95 PHE A O 1
ATOM 757 N N . LEU A 1 96 ? -15.220 -1.219 11.491 1.00 94.44 96 LEU A N 1
ATOM 758 C CA . LEU A 1 96 ? -13.822 -1.533 11.169 1.00 94.44 96 LEU A CA 1
ATOM 759 C C . LEU A 1 96 ? -13.646 -1.859 9.679 1.00 94.44 96 LEU A C 1
ATOM 761 O O . LEU A 1 96 ? -12.867 -1.197 8.997 1.00 94.44 96 LEU A O 1
ATOM 765 N N . LEU A 1 97 ? -14.402 -2.839 9.173 1.00 94.81 97 LEU A N 1
ATOM 766 C CA . LEU A 1 97 ? -14.320 -3.289 7.782 1.00 94.81 97 LEU A CA 1
ATOM 767 C C . LEU A 1 97 ? -14.787 -2.210 6.808 1.00 94.81 97 LEU A C 1
ATOM 769 O O . LEU A 1 97 ? -14.144 -1.985 5.788 1.00 94.81 97 LEU A O 1
ATOM 773 N N . GLY A 1 98 ? -15.872 -1.500 7.132 1.00 93.81 98 GLY A N 1
ATOM 774 C CA . GLY A 1 98 ? -16.385 -0.428 6.283 1.00 93.81 98 GLY A CA 1
ATOM 775 C C . GLY A 1 98 ? -15.360 0.688 6.076 1.00 93.81 98 GLY A C 1
ATOM 776 O O . GLY A 1 98 ? -15.176 1.149 4.948 1.00 93.81 98 GLY A O 1
ATOM 777 N N . LYS A 1 99 ? -14.659 1.066 7.151 1.00 94.81 99 LYS A N 1
ATOM 778 C CA . LYS A 1 99 ? -13.579 2.055 7.129 1.00 94.81 99 LYS A CA 1
ATOM 779 C C . LYS A 1 99 ? -12.317 1.526 6.448 1.00 94.81 99 LYS A C 1
ATOM 781 O O . LYS A 1 99 ? -11.678 2.256 5.707 1.00 94.81 99 LYS A O 1
ATOM 786 N N . TRP A 1 100 ? -11.951 0.268 6.663 1.00 96.75 100 TRP A N 1
ATOM 787 C CA . TRP A 1 100 ? -10.797 -0.338 5.997 1.00 96.75 100 TRP A CA 1
ATOM 788 C C . TRP A 1 100 ? -10.981 -0.413 4.473 1.00 96.75 100 TRP A C 1
ATOM 790 O O . TRP A 1 100 ? -10.107 0.032 3.728 1.00 96.75 100 TRP A O 1
ATOM 800 N N . MET A 1 101 ? -12.159 -0.843 4.010 1.00 96.69 101 MET A N 1
ATOM 801 C CA . MET A 1 101 ? -12.500 -0.880 2.584 1.00 96.69 101 MET A CA 1
ATOM 802 C C . MET A 1 101 ? -12.402 0.501 1.926 1.00 96.69 101 MET A C 1
ATOM 804 O O . MET A 1 101 ? -11.985 0.588 0.775 1.00 96.69 101 MET A O 1
ATOM 808 N N . SER A 1 102 ? -12.730 1.595 2.631 1.00 96.62 102 SER A N 1
ATOM 809 C CA . SER A 1 102 ? -12.599 2.938 2.049 1.00 96.62 102 SER A CA 1
ATOM 810 C C . SER A 1 102 ? -11.147 3.298 1.731 1.00 96.62 102 SER A C 1
ATOM 812 O O . SER A 1 102 ? -10.899 3.938 0.713 1.00 96.62 102 SER A O 1
ATOM 814 N N . TYR A 1 103 ? -10.184 2.854 2.544 1.00 97.25 103 TYR A N 1
ATOM 815 C CA . TYR A 1 103 ? -8.759 3.034 2.259 1.00 97.25 103 TYR A CA 1
ATOM 816 C C . TYR A 1 103 ? -8.272 2.147 1.112 1.00 97.25 103 TYR A C 1
ATOM 818 O O . TYR A 1 103 ? -7.443 2.604 0.331 1.00 97.25 103 TYR A O 1
ATOM 826 N N . MET A 1 104 ? -8.818 0.937 0.942 1.00 97.94 104 MET A N 1
ATOM 827 C CA . MET A 1 104 ? -8.490 0.097 -0.220 1.00 97.94 104 MET A CA 1
ATOM 828 C C . MET A 1 104 ? -8.817 0.802 -1.543 1.00 97.94 104 MET A C 1
ATOM 830 O O . MET A 1 104 ? -7.999 0.792 -2.459 1.00 97.94 104 MET A O 1
ATOM 834 N N . TYR A 1 105 ? -9.962 1.489 -1.628 1.00 96.81 105 TYR A N 1
ATOM 835 C CA . TYR A 1 105 ? 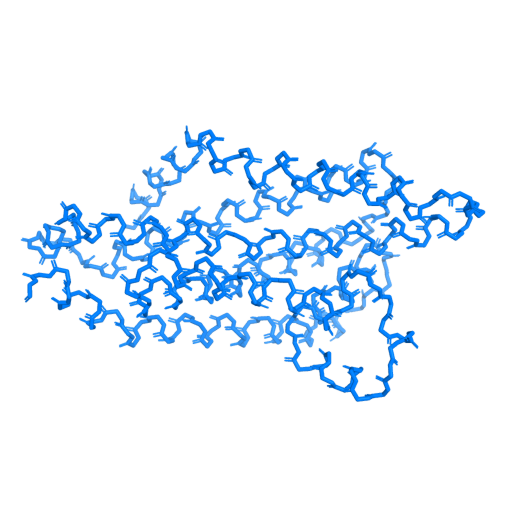-10.295 2.286 -2.816 1.00 96.81 105 TYR A CA 1
ATOM 836 C C . TYR A 1 105 ? -9.291 3.416 -3.063 1.00 96.81 105 TYR A C 1
ATOM 838 O O . TYR A 1 105 ? -8.886 3.620 -4.203 1.00 96.81 105 TYR A O 1
ATOM 846 N N . ILE A 1 106 ? -8.860 4.124 -2.013 1.00 97.50 106 ILE A N 1
ATOM 847 C CA . ILE A 1 106 ? -7.860 5.196 -2.140 1.00 97.50 106 ILE A CA 1
ATOM 848 C C . ILE A 1 106 ? -6.538 4.651 -2.691 1.00 97.50 106 ILE A C 1
ATOM 850 O O . ILE A 1 106 ? -5.969 5.259 -3.592 1.00 97.50 106 ILE A O 1
ATOM 854 N N . VAL A 1 107 ? -6.072 3.505 -2.190 1.00 98.19 107 VAL A N 1
ATOM 855 C CA . VAL A 1 107 ? -4.808 2.896 -2.636 1.00 98.19 107 VAL A CA 1
ATOM 856 C C . VAL A 1 107 ? -4.897 2.417 -4.084 1.00 98.19 107 VAL A C 1
ATOM 858 O O . VAL A 1 107 ? -3.988 2.690 -4.861 1.00 98.19 107 VAL A O 1
ATOM 861 N N . ILE A 1 108 ? -5.999 1.778 -4.490 1.00 97.94 108 ILE A N 1
ATOM 862 C CA . ILE A 1 108 ? -6.190 1.378 -5.895 1.00 97.94 108 ILE A CA 1
ATOM 863 C C . ILE A 1 108 ? -6.183 2.606 -6.809 1.00 97.94 108 ILE A C 1
ATOM 865 O O . ILE A 1 108 ? -5.503 2.603 -7.833 1.00 97.94 108 ILE A O 1
ATOM 869 N N . ILE A 1 109 ? -6.901 3.669 -6.430 1.00 97.19 109 ILE A N 1
ATOM 870 C CA . ILE A 1 109 ? -6.918 4.929 -7.185 1.00 97.19 109 ILE A CA 1
ATOM 871 C C . ILE A 1 109 ? -5.503 5.512 -7.285 1.00 97.19 109 ILE A C 1
ATOM 873 O O . ILE A 1 109 ? -5.096 5.930 -8.366 1.00 97.19 109 ILE A O 1
ATOM 877 N N . GLN A 1 110 ? -4.743 5.500 -6.188 1.00 98.00 110 GLN A N 1
ATOM 878 C CA . GLN A 1 110 ? -3.358 5.961 -6.159 1.00 98.00 110 GLN A CA 1
ATOM 879 C C . GLN A 1 110 ? -2.477 5.168 -7.134 1.00 98.00 110 GLN A C 1
ATOM 881 O O . GLN A 1 110 ? -1.806 5.783 -7.958 1.00 98.00 110 GLN A O 1
ATOM 886 N N . ILE A 1 111 ? -2.513 3.831 -7.100 1.00 98.38 111 ILE A N 1
ATOM 887 C CA . ILE A 1 111 ? -1.714 2.986 -8.006 1.00 98.38 111 ILE A CA 1
ATOM 888 C C . ILE A 1 111 ? -2.060 3.285 -9.466 1.00 98.38 111 ILE A C 1
ATOM 890 O O . ILE A 1 111 ? -1.166 3.529 -10.275 1.00 98.38 111 ILE A O 1
ATOM 894 N N . VAL A 1 112 ? -3.353 3.314 -9.800 1.00 97.75 112 VAL A N 1
ATOM 895 C CA . VAL A 1 112 ? -3.814 3.578 -11.170 1.00 97.75 112 VAL A CA 1
ATOM 896 C C . VAL A 1 112 ? -3.339 4.947 -11.651 1.00 97.75 112 VAL A C 1
ATOM 898 O O . VAL A 1 112 ? -2.804 5.049 -12.752 1.00 97.75 112 VAL A O 1
ATOM 901 N N . ILE A 1 113 ? -3.484 5.994 -10.834 1.00 97.81 113 ILE A N 1
ATOM 902 C CA . ILE A 1 113 ? -3.049 7.347 -11.202 1.00 97.81 113 ILE A CA 1
ATOM 903 C C . ILE A 1 113 ? -1.536 7.398 -11.425 1.00 97.81 113 ILE A C 1
ATOM 905 O O . ILE A 1 113 ? -1.103 7.996 -12.407 1.00 97.81 113 ILE A O 1
ATOM 909 N N . LEU A 1 114 ? -0.732 6.766 -10.565 1.00 97.88 114 LEU A N 1
ATOM 910 C CA . LEU A 1 114 ? 0.728 6.796 -10.692 1.00 97.88 114 LEU A CA 1
ATOM 911 C C . LEU A 1 114 ? 1.231 6.016 -11.913 1.00 97.88 114 LEU A C 1
ATOM 913 O O . LEU A 1 114 ? 2.104 6.511 -12.626 1.00 97.88 114 LEU A O 1
ATOM 917 N N . LEU A 1 115 ? 0.638 4.860 -12.223 1.00 97.69 115 LEU A N 1
ATOM 918 C CA . LEU A 1 115 ? 0.973 4.114 -13.442 1.00 97.69 115 LEU A CA 1
ATOM 919 C C . LEU A 1 115 ? 0.543 4.861 -14.710 1.00 97.69 115 LEU A C 1
ATOM 921 O O . LEU A 1 115 ? 1.309 4.941 -15.670 1.00 97.69 115 LEU A O 1
ATOM 925 N N . LEU A 1 116 ? -0.659 5.446 -14.719 1.00 97.62 116 LEU A N 1
ATOM 926 C CA . LEU A 1 116 ? -1.127 6.248 -15.852 1.00 97.62 116 LEU A CA 1
ATOM 927 C C . LEU A 1 116 ? -0.292 7.515 -16.036 1.00 97.62 116 LEU A C 1
ATOM 929 O O . LEU A 1 116 ? -0.008 7.884 -17.172 1.00 97.62 116 LEU A O 1
ATOM 933 N N . PHE A 1 117 ? 0.141 8.152 -14.946 1.00 97.81 117 PHE A N 1
ATOM 934 C CA . PHE A 1 117 ? 1.081 9.268 -14.994 1.00 97.81 117 PHE A CA 1
ATOM 935 C C . PHE A 1 117 ? 2.413 8.838 -15.616 1.00 97.81 117 PHE A C 1
ATOM 937 O O . PHE A 1 117 ? 2.889 9.485 -16.548 1.00 97.81 117 PHE A O 1
ATOM 944 N N . GLY A 1 118 ? 2.970 7.711 -15.164 1.00 97.06 118 GLY A N 1
ATOM 945 C CA . GLY A 1 118 ? 4.172 7.126 -15.751 1.00 97.06 118 GLY A CA 1
ATOM 946 C C . GLY A 1 118 ? 4.034 6.884 -17.252 1.00 97.06 118 GLY A C 1
ATOM 947 O O . GLY A 1 118 ? 4.936 7.221 -18.015 1.00 97.06 118 GLY A O 1
ATOM 948 N N . LYS A 1 119 ? 2.886 6.357 -17.693 1.00 96.81 119 LYS A N 1
ATOM 949 C CA . LYS A 1 119 ? 2.614 6.126 -19.118 1.00 96.81 119 LYS A CA 1
ATOM 950 C C . LYS A 1 119 ? 2.455 7.431 -19.893 1.00 96.81 119 LYS A C 1
ATOM 952 O O . LYS A 1 119 ? 3.002 7.560 -20.975 1.00 96.81 119 LYS A O 1
ATOM 957 N N . ALA A 1 120 ? 1.739 8.408 -19.349 1.00 97.50 120 ALA A N 1
ATOM 958 C CA . ALA A 1 120 ? 1.470 9.666 -20.040 1.00 97.50 120 ALA A CA 1
ATOM 959 C C . ALA A 1 120 ? 2.709 10.568 -20.169 1.00 97.50 120 ALA A C 1
ATOM 961 O O . ALA A 1 120 ? 2.837 11.276 -21.163 1.00 97.50 120 ALA A O 1
ATOM 962 N N . VAL A 1 121 ? 3.594 10.571 -19.166 1.00 97.12 121 VAL A N 1
ATOM 963 C CA . VAL A 1 121 ? 4.749 11.486 -19.110 1.00 97.12 121 VAL A CA 1
ATOM 964 C C . VAL A 1 121 ? 6.037 10.831 -19.595 1.00 97.12 121 VAL A C 1
ATOM 966 O O . VAL A 1 121 ? 6.840 11.487 -20.251 1.00 97.12 121 VAL A O 1
ATOM 969 N N . TYR A 1 122 ? 6.235 9.550 -19.284 1.00 95.94 122 TYR A N 1
ATOM 970 C CA . TYR A 1 122 ? 7.477 8.835 -19.579 1.00 95.94 122 TYR A CA 1
ATOM 971 C C . TYR A 1 122 ? 7.300 7.692 -20.577 1.00 95.94 122 TYR A C 1
ATOM 973 O O . TYR A 1 122 ? 8.256 6.959 -20.821 1.00 95.94 122 TYR A O 1
ATOM 981 N N . ASP A 1 123 ? 6.099 7.512 -21.131 1.00 95.12 123 ASP A N 1
ATOM 982 C CA . ASP A 1 123 ? 5.784 6.458 -22.098 1.00 95.12 123 ASP A CA 1
ATOM 983 C C . ASP A 1 123 ? 6.196 5.062 -21.609 1.00 95.12 123 ASP A C 1
ATOM 985 O O . ASP A 1 123 ? 6.783 4.273 -22.344 1.00 95.12 123 ASP A O 1
ATOM 989 N N . ILE A 1 124 ? 6.003 4.757 -20.319 1.00 95.62 124 ILE A N 1
ATOM 990 C CA . ILE A 1 124 ? 6.299 3.409 -19.810 1.00 95.62 124 ILE A CA 1
ATOM 991 C C . ILE A 1 124 ? 5.352 2.380 -20.458 1.00 95.62 124 ILE A C 1
ATOM 993 O O . ILE A 1 124 ? 4.155 2.660 -20.619 1.00 95.62 124 ILE A O 1
ATOM 997 N N . PRO A 1 125 ? 5.854 1.181 -20.799 1.00 96.06 125 PRO A N 1
ATOM 998 C CA . PRO A 1 125 ? 5.025 0.114 -21.321 1.00 96.06 125 PRO A CA 1
ATOM 999 C C . PRO A 1 125 ? 4.097 -0.387 -20.209 1.00 96.06 125 PRO A C 1
ATOM 1001 O O . PRO A 1 125 ? 4.487 -0.492 -19.046 1.00 96.06 125 PRO A O 1
ATOM 1004 N N . LEU A 1 126 ? 2.844 -0.652 -20.569 1.00 96.19 126 LEU A N 1
ATOM 1005 C CA . LEU A 1 126 ? 1.835 -1.257 -19.693 1.00 96.19 126 LEU A CA 1
ATOM 1006 C C . LEU A 1 126 ? 1.197 -2.417 -20.467 1.00 96.19 126 LEU A C 1
ATOM 1008 O O . LEU A 1 126 ? -0.008 -2.406 -20.728 1.00 96.19 126 LEU A O 1
ATOM 1012 N N . GLU A 1 127 ? 2.029 -3.363 -20.904 1.00 97.06 127 GLU A N 1
ATOM 1013 C CA . GLU A 1 127 ? 1.644 -4.392 -21.882 1.00 97.06 127 GLU A CA 1
ATOM 1014 C C . GLU A 1 127 ? 0.629 -5.399 -21.328 1.00 97.06 127 GLU A C 1
ATOM 1016 O O . GLU A 1 127 ? -0.207 -5.922 -22.065 1.00 97.06 127 GLU A O 1
ATOM 1021 N N . GLN A 1 128 ? 0.651 -5.655 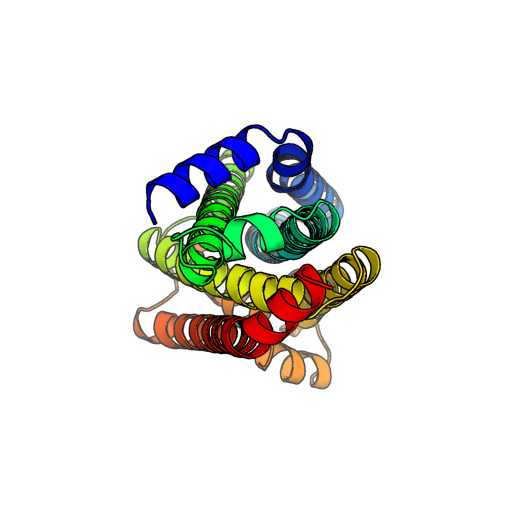-20.017 1.00 96.75 128 GLN A N 1
ATOM 1022 C CA . GLN A 1 128 ? -0.242 -6.618 -19.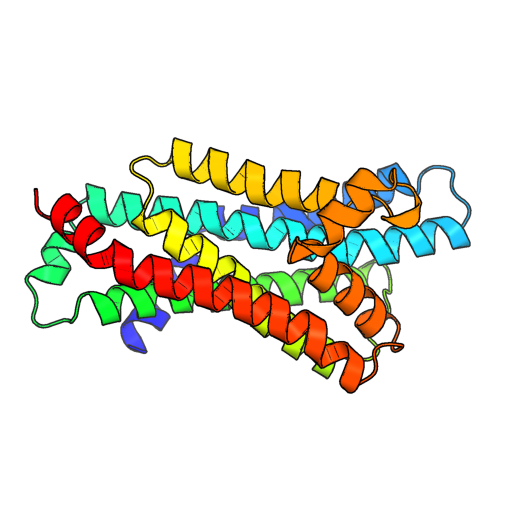370 1.00 96.75 128 GLN A CA 1
ATOM 1023 C C . GLN A 1 128 ? -1.145 -5.965 -18.308 1.00 96.75 128 GLN A C 1
ATOM 1025 O O . GLN A 1 128 ? -0.990 -6.205 -17.105 1.00 96.75 128 GLN A O 1
ATOM 1030 N N . PRO A 1 129 ? -2.164 -5.184 -18.715 1.00 95.94 129 PRO A N 1
ATOM 1031 C CA . PRO A 1 129 ? -3.017 -4.434 -17.789 1.00 95.94 129 PRO A CA 1
ATOM 1032 C C . PRO A 1 129 ? -3.794 -5.326 -16.808 1.00 95.94 129 PRO A C 1
ATOM 1034 O O . PRO A 1 129 ? -4.048 -4.917 -15.676 1.00 95.94 129 PRO A O 1
ATOM 1037 N N . VAL A 1 130 ? -4.148 -6.555 -17.203 1.00 96.44 130 VAL A N 1
ATOM 1038 C CA . VAL A 1 130 ? -4.836 -7.512 -16.317 1.00 96.44 130 VAL A CA 1
ATOM 1039 C C . VAL A 1 130 ? -3.913 -7.989 -15.190 1.00 96.44 130 VAL A C 1
ATOM 1041 O O . VAL A 1 130 ? -4.333 -8.004 -14.035 1.00 96.44 130 VAL A O 1
ATOM 1044 N N . HIS A 1 131 ? -2.653 -8.316 -15.496 1.00 97.38 131 HIS A N 1
ATOM 1045 C CA . HIS A 1 131 ? -1.663 -8.726 -14.494 1.00 97.38 131 HIS A CA 1
ATOM 1046 C C . HIS A 1 131 ? -1.382 -7.580 -13.517 1.00 97.38 131 HIS A C 1
ATOM 1048 O O . HIS A 1 131 ? -1.432 -7.774 -12.303 1.00 97.38 131 HIS A O 1
ATOM 1054 N N . LEU A 1 132 ? -1.207 -6.362 -14.040 1.00 97.81 132 LEU A N 1
ATOM 1055 C CA . LEU A 1 132 ? -1.037 -5.155 -13.228 1.00 97.81 132 LEU A CA 1
ATOM 1056 C C . LEU A 1 132 ? -2.229 -4.907 -12.300 1.00 97.81 132 LEU A C 1
ATOM 1058 O O . LEU A 1 132 ? -2.034 -4.571 -11.133 1.00 97.81 132 LEU A O 1
ATOM 1062 N N . LEU A 1 133 ? -3.462 -5.102 -12.776 1.00 97.69 133 LEU A N 1
ATOM 1063 C CA . LEU A 1 133 ? -4.659 -4.951 -11.948 1.00 97.69 133 LEU A CA 1
ATOM 1064 C C . LEU A 1 133 ? -4.703 -5.991 -10.822 1.00 97.69 133 LEU A C 1
ATOM 1066 O O . LEU A 1 133 ? -4.971 -5.632 -9.675 1.00 97.69 133 LEU A O 1
ATOM 1070 N N . VAL A 1 134 ? -4.401 -7.256 -11.123 1.00 97.81 134 VAL A N 1
ATOM 1071 C CA . VAL A 1 134 ? -4.346 -8.333 -10.122 1.00 97.81 134 VAL A CA 1
ATOM 1072 C C . VAL A 1 134 ? -3.295 -8.027 -9.051 1.00 97.81 134 VAL A C 1
ATOM 1074 O O . VAL A 1 134 ? -3.611 -8.029 -7.858 1.00 97.81 134 VAL A O 1
ATOM 1077 N N . LEU A 1 135 ? -2.075 -7.675 -9.465 1.00 98.31 135 LEU A N 1
ATOM 1078 C CA . LEU A 1 135 ? -0.996 -7.284 -8.556 1.00 98.31 135 LEU A CA 1
ATOM 1079 C C . LEU A 1 135 ? -1.374 -6.055 -7.718 1.00 98.31 135 LEU A C 1
ATOM 1081 O O . LEU A 1 135 ? -1.128 -6.036 -6.514 1.00 98.31 135 LEU A O 1
ATOM 1085 N N . SER A 1 136 ? -2.036 -5.062 -8.317 1.00 98.50 136 SER A N 1
ATOM 1086 C CA . SER A 1 136 ? -2.501 -3.856 -7.618 1.00 98.50 136 SER A CA 1
ATOM 1087 C C . SER A 1 136 ? -3.530 -4.169 -6.532 1.00 98.50 136 SER A C 1
ATOM 1089 O O . SER A 1 136 ? -3.491 -3.571 -5.453 1.00 98.50 136 SER A O 1
ATOM 1091 N N . VAL A 1 137 ? -4.438 -5.120 -6.777 1.00 98.56 137 VAL A N 1
ATOM 1092 C CA . VAL A 1 137 ? -5.427 -5.571 -5.784 1.00 98.56 137 VAL A CA 1
ATOM 1093 C C . VAL A 1 137 ? -4.741 -6.285 -4.619 1.00 98.56 137 VAL A C 1
ATOM 1095 O O . VAL A 1 137 ? -5.021 -5.960 -3.462 1.00 98.56 137 VAL A O 1
ATOM 1098 N N . PHE A 1 138 ? -3.813 -7.205 -4.895 1.00 98.56 138 PHE A N 1
ATOM 1099 C CA . PHE A 1 138 ? -3.080 -7.908 -3.839 1.00 98.56 138 PHE A CA 1
ATOM 1100 C C . PHE A 1 138 ? -2.161 -6.975 -3.048 1.00 98.56 138 PHE A C 1
ATOM 1102 O O . PHE A 1 138 ? -2.150 -7.038 -1.819 1.00 98.56 138 PHE A O 1
ATOM 1109 N N . LEU A 1 139 ? -1.463 -6.056 -3.719 1.00 98.69 139 LEU A N 1
ATOM 1110 C CA . LEU A 1 139 ? -0.654 -5.022 -3.075 1.00 98.69 139 LEU A CA 1
ATOM 1111 C C . LEU A 1 139 ? -1.518 -4.131 -2.173 1.00 98.69 139 LEU A C 1
ATOM 1113 O O . LEU A 1 139 ? -1.162 -3.885 -1.023 1.00 98.69 139 LEU A O 1
ATOM 1117 N N . THR A 1 140 ? -2.686 -3.703 -2.657 1.00 98.75 140 THR A N 1
ATOM 1118 C CA . THR A 1 140 ? -3.642 -2.912 -1.870 1.00 98.75 140 THR A CA 1
ATOM 1119 C C . THR A 1 140 ? -4.092 -3.657 -0.620 1.00 98.75 140 THR A C 1
ATOM 1121 O O . THR A 1 140 ? -4.077 -3.098 0.481 1.00 98.75 140 THR A O 1
ATOM 1124 N N . PHE A 1 141 ? -4.509 -4.913 -0.775 1.00 98.69 141 PHE A N 1
ATOM 1125 C CA . PHE A 1 141 ? -4.949 -5.739 0.344 1.00 98.69 141 PHE A CA 1
ATOM 1126 C C . PHE A 1 141 ? -3.820 -5.944 1.359 1.00 98.69 141 PHE A C 1
ATOM 1128 O O . PHE A 1 141 ? -4.042 -5.799 2.559 1.00 98.69 141 PHE A O 1
ATOM 1135 N N . MET A 1 142 ? -2.600 -6.186 0.880 1.00 98.62 142 MET A N 1
ATOM 1136 C CA . MET A 1 142 ? -1.407 -6.323 1.708 1.00 98.62 142 MET A CA 1
ATOM 1137 C C . MET A 1 142 ? -1.121 -5.065 2.528 1.00 98.62 142 MET A C 1
ATOM 1139 O O . MET A 1 142 ? -1.129 -5.114 3.761 1.00 98.62 142 MET A O 1
ATOM 1143 N N . VAL A 1 143 ? -0.957 -3.923 1.861 1.00 98.44 143 VAL A N 1
ATOM 1144 C CA . VAL A 1 143 ? -0.609 -2.652 2.507 1.00 98.44 143 VAL A CA 1
ATOM 1145 C C . VAL A 1 143 ? -1.688 -2.219 3.492 1.00 98.44 143 VAL A C 1
ATOM 1147 O O . VAL A 1 143 ? -1.396 -1.850 4.630 1.00 98.44 143 VAL A O 1
ATOM 1150 N N . THR A 1 144 ? -2.955 -2.277 3.084 1.00 98.44 144 THR A N 1
ATOM 1151 C CA . THR A 1 144 ? -4.056 -1.863 3.960 1.00 98.44 144 THR A CA 1
ATOM 1152 C C . THR A 1 144 ? -4.307 -2.870 5.081 1.00 98.44 144 THR A C 1
ATOM 1154 O O . THR A 1 144 ? -4.724 -2.457 6.158 1.00 98.44 144 THR A O 1
ATOM 1157 N N . GLY A 1 145 ? -4.031 -4.163 4.885 1.00 98.31 145 GLY A N 1
ATOM 1158 C CA . GLY A 1 145 ? -4.078 -5.178 5.940 1.00 98.31 145 GLY A CA 1
ATOM 1159 C C . GLY A 1 145 ? -3.027 -4.925 7.023 1.00 98.31 145 GLY A C 1
ATOM 1160 O O . GLY A 1 145 ? -3.358 -4.894 8.211 1.00 98.31 145 GLY A O 1
ATOM 1161 N N . LEU A 1 146 ? -1.781 -4.645 6.626 1.00 98.50 146 LEU A N 1
ATOM 1162 C CA . LEU A 1 146 ? -0.716 -4.227 7.547 1.00 98.50 146 LEU A CA 1
ATOM 1163 C C . LEU A 1 146 ? -1.043 -2.887 8.224 1.00 98.50 146 LEU A C 1
ATOM 1165 O O . LEU A 1 146 ? -0.873 -2.743 9.436 1.00 98.50 146 LEU A O 1
ATOM 1169 N N . GLY A 1 147 ? -1.574 -1.924 7.468 1.00 98.19 147 GLY A N 1
ATOM 1170 C CA . GLY A 1 147 ? -2.039 -0.638 7.988 1.00 98.19 147 GLY A CA 1
ATOM 1171 C C . GLY A 1 147 ? -3.151 -0.773 9.017 1.00 98.19 147 GLY A C 1
ATOM 1172 O O . GLY A 1 147 ? -3.146 -0.069 10.026 1.00 98.19 147 GLY A O 1
ATOM 1173 N N . LEU A 1 148 ? -4.081 -1.703 8.801 1.00 98.12 148 LEU A N 1
ATOM 1174 C CA . LEU A 1 148 ? -5.159 -1.987 9.739 1.00 98.12 148 LEU A CA 1
ATOM 1175 C C . LEU A 1 148 ? -4.615 -2.585 11.038 1.00 98.12 148 LEU A C 1
ATOM 1177 O O . LEU A 1 148 ? -5.006 -2.129 12.114 1.00 98.12 148 LEU A O 1
ATOM 1181 N N . ALA A 1 149 ? -3.692 -3.549 10.946 1.00 98.19 149 ALA A N 1
ATOM 1182 C CA . ALA A 1 149 ? -3.016 -4.130 12.107 1.00 98.19 149 ALA A CA 1
ATOM 1183 C C . ALA A 1 149 ? -2.304 -3.047 12.921 1.00 98.19 149 ALA A C 1
ATOM 1185 O O . ALA A 1 149 ? -2.525 -2.914 14.128 1.00 98.19 149 ALA A O 1
ATOM 1186 N N . LEU A 1 150 ? -1.513 -2.216 12.239 1.00 97.81 150 LEU A N 1
ATOM 1187 C CA . LEU A 1 150 ? -0.789 -1.117 12.857 1.00 97.81 150 LEU A CA 1
ATOM 1188 C C . LEU A 1 150 ? -1.751 -0.160 13.574 1.00 97.81 150 LEU A C 1
ATOM 1190 O O . LEU A 1 150 ? -1.572 0.115 14.763 1.00 97.81 150 LEU A O 1
ATOM 1194 N N . ALA A 1 151 ? -2.811 0.272 12.887 1.00 96.75 151 ALA A N 1
ATOM 1195 C CA . ALA A 1 151 ? -3.786 1.233 13.390 1.00 96.75 151 ALA A CA 1
ATOM 1196 C C . ALA A 1 151 ? -4.496 0.774 14.676 1.00 96.75 151 ALA A C 1
ATOM 1198 O O . ALA A 1 151 ? -4.786 1.601 15.545 1.00 96.75 151 ALA A O 1
ATOM 1199 N N . VAL A 1 152 ? -4.772 -0.529 14.823 1.00 96.44 152 VAL A N 1
ATOM 1200 C CA . VAL A 1 152 ? -5.429 -1.064 16.030 1.00 96.44 152 VAL A CA 1
ATOM 1201 C C . VAL A 1 152 ? -4.446 -1.395 17.158 1.00 96.44 152 VAL A C 1
ATOM 1203 O O . VAL A 1 152 ? -4.835 -1.401 18.331 1.00 96.44 152 VAL A O 1
ATOM 1206 N N . MET A 1 153 ? -3.175 -1.655 16.843 1.00 96.25 153 MET A N 1
ATOM 1207 C CA . MET A 1 153 ? -2.161 -2.044 17.829 1.00 96.25 153 MET A CA 1
ATOM 1208 C C . MET A 1 153 ? -1.494 -0.838 18.497 1.00 96.25 153 MET A C 1
ATOM 1210 O O . MET A 1 153 ? -1.302 -0.841 19.725 1.00 96.25 153 MET A O 1
ATOM 1214 N N . VAL A 1 154 ? -1.165 0.196 17.718 1.00 95.44 154 VAL A N 1
ATOM 1215 C CA . VAL A 1 154 ? -0.416 1.357 18.211 1.00 95.44 154 VAL A CA 1
ATOM 1216 C C . VAL A 1 154 ? -1.243 2.243 19.142 1.00 95.44 154 VAL A C 1
ATOM 1218 O O . VAL A 1 154 ? -2.472 2.342 19.078 1.00 95.44 154 VAL A O 1
ATOM 1221 N N . LYS A 1 155 ? -0.547 2.901 20.072 1.00 90.69 155 LYS A N 1
ATOM 1222 C CA . LYS A 1 155 ? -1.181 3.770 21.072 1.00 90.69 155 LYS A CA 1
ATOM 1223 C C . LYS A 1 155 ? -1.183 5.240 20.659 1.00 90.69 155 LYS A C 1
ATOM 1225 O O . LYS A 1 155 ? -2.118 5.947 21.031 1.00 90.69 155 LYS A O 1
ATOM 1230 N N . THR A 1 156 ? -0.184 5.681 19.897 1.00 93.00 156 THR A N 1
ATOM 1231 C CA . THR A 1 156 ? 0.040 7.089 19.541 1.00 93.00 156 THR A CA 1
ATOM 1232 C C . THR A 1 156 ? 0.236 7.257 18.037 1.00 93.00 156 THR A C 1
ATOM 1234 O O . THR A 1 156 ? 0.722 6.347 17.363 1.00 93.00 156 THR A O 1
ATOM 1237 N N . ASN A 1 157 ? -0.106 8.442 17.522 1.00 93.38 157 ASN A N 1
ATOM 1238 C CA . ASN A 1 157 ? 0.113 8.785 16.114 1.00 93.38 157 ASN A CA 1
ATOM 1239 C C . ASN A 1 157 ? 1.602 8.711 15.754 1.00 93.38 157 ASN A C 1
ATOM 1241 O O . ASN A 1 157 ? 1.950 8.128 14.734 1.00 93.38 157 ASN A O 1
ATOM 1245 N N . ASN A 1 158 ? 2.481 9.212 16.629 1.00 95.69 158 ASN A N 1
ATOM 1246 C CA . ASN A 1 158 ? 3.928 9.214 16.395 1.00 95.69 158 ASN A CA 1
ATOM 1247 C C . ASN A 1 158 ? 4.491 7.798 16.213 1.00 95.69 158 ASN A C 1
ATOM 1249 O O . ASN A 1 158 ? 5.322 7.585 15.337 1.00 95.69 158 ASN A O 1
ATOM 1253 N N . MET A 1 159 ? 4.010 6.816 16.988 1.00 95.88 159 MET A N 1
ATOM 1254 C CA . MET A 1 159 ? 4.419 5.417 16.818 1.00 95.88 159 MET A CA 1
ATOM 1255 C C . MET A 1 159 ? 3.931 4.846 15.480 1.00 95.88 159 MET A C 1
ATOM 1257 O O . MET A 1 159 ? 4.670 4.121 14.821 1.00 95.88 159 MET A O 1
ATOM 1261 N N . GLY A 1 160 ? 2.713 5.203 15.060 1.00 96.81 160 GLY A N 1
ATOM 1262 C CA . GLY A 1 160 ? 2.180 4.849 13.743 1.00 96.81 160 GLY A CA 1
ATOM 1263 C C . GLY A 1 160 ? 3.008 5.412 12.588 1.00 96.81 160 GLY A C 1
ATOM 1264 O O . GLY A 1 160 ? 3.333 4.684 11.652 1.00 96.81 160 GLY A O 1
ATOM 1265 N N . ILE A 1 161 ? 3.391 6.689 12.681 1.00 97.19 161 ILE A N 1
ATOM 1266 C CA . ILE A 1 161 ? 4.251 7.362 11.699 1.00 97.19 161 ILE A CA 1
ATOM 1267 C C . ILE A 1 161 ? 5.612 6.669 11.630 1.00 97.19 161 ILE A C 1
ATOM 1269 O O . ILE A 1 161 ? 6.010 6.239 10.551 1.00 97.19 161 ILE A O 1
ATOM 1273 N N . ALA A 1 162 ? 6.285 6.502 12.771 1.00 97.62 162 ALA A N 1
ATOM 1274 C CA . ALA A 1 162 ? 7.621 5.914 12.826 1.00 97.62 162 ALA A CA 1
ATOM 1275 C C . ALA A 1 162 ? 7.646 4.487 12.255 1.00 97.62 162 ALA A C 1
ATOM 1277 O O . ALA A 1 162 ? 8.486 4.171 11.416 1.00 97.62 162 ALA A O 1
ATOM 1278 N N . LEU A 1 163 ? 6.694 3.633 12.648 1.00 97.94 163 LEU A N 1
ATOM 1279 C CA . LEU A 1 163 ? 6.617 2.264 12.130 1.00 97.94 163 LEU A CA 1
ATOM 1280 C C . LEU A 1 163 ? 6.286 2.230 10.637 1.00 97.94 163 LEU A C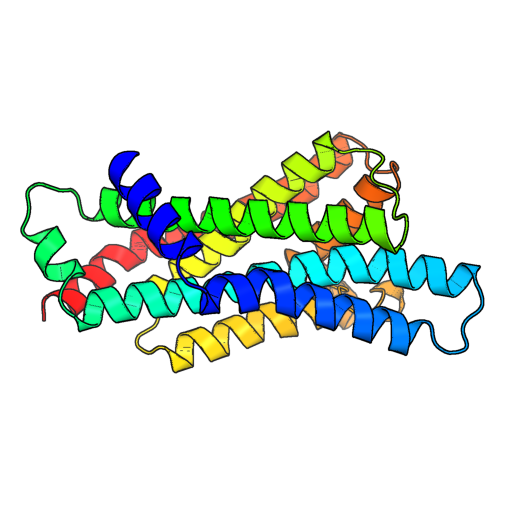 1
ATOM 1282 O O . LEU A 1 163 ? 6.886 1.445 9.908 1.00 97.94 163 LEU A O 1
ATOM 1286 N N . THR A 1 164 ? 5.392 3.102 10.162 1.00 97.81 164 THR A N 1
ATOM 1287 C CA . THR A 1 164 ? 5.111 3.193 8.723 1.00 97.81 164 THR A CA 1
ATOM 1288 C C . THR A 1 164 ? 6.351 3.625 7.949 1.00 97.81 164 THR A C 1
ATOM 1290 O O . THR A 1 164 ? 6.642 3.038 6.916 1.00 97.81 164 THR A O 1
ATOM 1293 N N . GLN A 1 165 ? 7.110 4.604 8.445 1.00 96.94 165 GLN A N 1
ATOM 1294 C CA . GLN A 1 165 ? 8.344 5.057 7.799 1.00 96.94 165 GLN A CA 1
ATOM 1295 C C . GLN A 1 165 ? 9.395 3.949 7.740 1.00 96.94 165 GLN A C 1
ATOM 1297 O O . GLN A 1 165 ? 10.002 3.758 6.692 1.00 96.94 165 GLN A O 1
ATOM 1302 N N . VAL A 1 166 ? 9.575 3.183 8.819 1.00 97.44 166 VAL A N 1
ATOM 1303 C CA . VAL A 1 166 ? 10.493 2.034 8.830 1.00 97.44 166 VAL A CA 1
ATOM 1304 C C . VAL A 1 166 ? 10.060 0.979 7.809 1.00 97.44 166 VAL A C 1
ATOM 1306 O O . VAL A 1 166 ? 10.894 0.500 7.046 1.00 97.44 166 VAL A O 1
ATOM 1309 N N . ILE A 1 167 ? 8.767 0.649 7.743 1.00 97.00 167 ILE A N 1
ATOM 1310 C CA . ILE A 1 167 ? 8.247 -0.349 6.795 1.00 97.00 167 ILE A CA 1
ATOM 1311 C C . ILE A 1 167 ? 8.348 0.155 5.347 1.00 97.00 167 ILE A C 1
ATOM 1313 O O . ILE A 1 167 ? 8.784 -0.588 4.473 1.00 97.00 167 ILE A O 1
ATOM 1317 N N . ALA A 1 168 ? 7.955 1.402 5.085 1.00 96.44 168 ALA A N 1
ATOM 1318 C CA . ALA A 1 168 ? 7.910 1.974 3.744 1.00 96.44 168 ALA A CA 1
ATOM 1319 C C . ALA A 1 168 ? 9.314 2.272 3.203 1.00 96.44 168 ALA A C 1
ATOM 1321 O O . ALA A 1 168 ? 9.665 1.800 2.129 1.00 96.44 168 ALA A O 1
ATOM 1322 N N . LEU A 1 169 ? 10.129 3.025 3.949 1.00 95.81 169 LEU A N 1
ATOM 1323 C CA . LEU A 1 169 ? 11.466 3.435 3.508 1.00 95.81 169 LEU A CA 1
ATOM 1324 C C . LEU A 1 169 ? 12.479 2.302 3.660 1.00 95.81 169 LEU A C 1
ATOM 1326 O O . LEU A 1 169 ? 13.255 2.051 2.743 1.00 95.81 169 LEU A O 1
ATOM 1330 N N . GLY A 1 170 ? 12.447 1.578 4.782 1.00 94.75 170 GLY A N 1
ATOM 1331 C CA . GLY A 1 170 ? 13.297 0.400 4.969 1.00 94.75 170 GLY A CA 1
ATOM 1332 C C . GLY A 1 170 ? 12.970 -0.683 3.944 1.00 94.75 170 GLY A C 1
ATOM 1333 O O . GLY A 1 170 ? 13.876 -1.233 3.325 1.00 94.75 170 GLY A O 1
ATOM 1334 N N . GLY A 1 171 ? 11.679 -0.917 3.687 1.00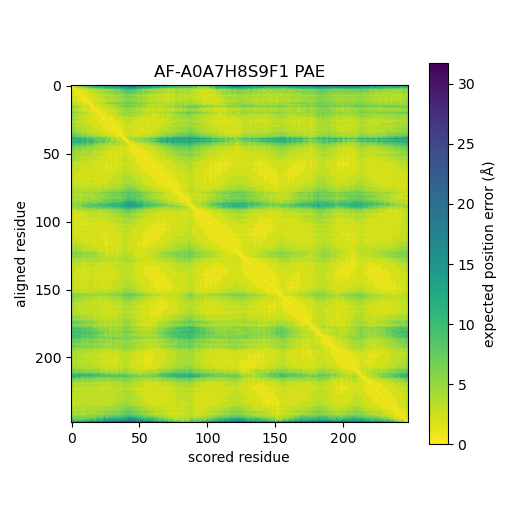 94.69 171 GLY A N 1
ATOM 1335 C CA . GLY A 1 171 ? 11.225 -1.815 2.628 1.00 94.69 171 GLY A CA 1
ATOM 1336 C C . GLY A 1 171 ? 11.557 -1.324 1.218 1.00 94.69 171 GLY A C 1
ATOM 1337 O O . GLY A 1 171 ? 11.788 -2.152 0.349 1.00 94.69 171 GLY A O 1
ATOM 1338 N N . ALA A 1 172 ? 11.631 -0.012 0.973 1.00 93.75 172 ALA A N 1
ATOM 1339 C CA . ALA A 1 172 ? 12.040 0.520 -0.327 1.00 93.75 172 ALA A CA 1
ATOM 1340 C C . ALA A 1 172 ? 13.529 0.306 -0.609 1.00 93.75 172 ALA A C 1
ATOM 1342 O O . ALA A 1 172 ? 13.889 -0.120 -1.705 1.00 93.75 172 ALA A O 1
ATOM 1343 N N . VAL A 1 173 ? 14.383 0.544 0.390 1.00 91.75 173 VAL A N 1
ATOM 1344 C CA . VAL A 1 173 ? 15.827 0.298 0.275 1.00 91.75 173 VAL A CA 1
ATOM 1345 C C . VAL A 1 173 ? 16.102 -1.195 0.138 1.00 91.75 173 VAL A C 1
ATOM 1347 O O . VAL A 1 173 ? 16.779 -1.610 -0.794 1.00 91.75 173 VAL A O 1
ATOM 1350 N N . LEU A 1 174 ? 15.560 -2.008 1.046 1.00 92.75 174 LEU A N 1
ATOM 1351 C CA . LEU A 1 174 ? 15.833 -3.444 1.078 1.00 92.75 174 LEU A CA 1
ATOM 1352 C C . LEU A 1 174 ? 15.071 -4.218 -0.001 1.00 92.75 174 LEU A C 1
ATOM 1354 O O . LEU A 1 174 ? 15.500 -5.295 -0.379 1.00 92.75 174 LEU A O 1
ATOM 1358 N N . GLY A 1 175 ? 13.937 -3.714 -0.480 1.00 90.69 175 GLY A N 1
ATOM 1359 C CA . GLY A 1 175 ? 13.104 -4.376 -1.484 1.00 90.69 175 GLY A CA 1
ATOM 1360 C C . GLY A 1 175 ? 13.469 -4.047 -2.929 1.00 90.69 175 GLY A C 1
ATOM 1361 O O . GLY A 1 175 ? 12.766 -4.507 -3.818 1.00 90.69 175 GLY A O 1
ATOM 1362 N N . GLY A 1 176 ? 14.518 -3.253 -3.175 1.00 90.81 176 GLY A N 1
ATOM 1363 C CA . GLY A 1 176 ? 14.976 -2.935 -4.534 1.00 90.81 176 GLY A CA 1
ATOM 1364 C C . GLY A 1 176 ? 14.262 -1.772 -5.228 1.00 90.81 176 GLY A C 1
ATOM 1365 O O . GLY A 1 176 ? 14.503 -1.516 -6.402 1.00 90.81 176 GLY A O 1
ATOM 1366 N N . LEU A 1 177 ? 13.413 -1.018 -4.522 1.00 93.31 177 LEU A N 1
ATOM 1367 C CA . LEU A 1 177 ? 12.542 -0.008 -5.146 1.00 93.31 177 LEU A CA 1
ATOM 1368 C C . LEU A 1 177 ? 13.313 1.234 -5.617 1.00 93.31 177 LEU A C 1
ATOM 1370 O O . LEU A 1 177 ? 12.820 1.979 -6.463 1.00 93.31 177 LEU A O 1
ATOM 1374 N N . TRP A 1 178 ? 14.488 1.494 -5.038 1.00 88.19 178 TRP A N 1
ATOM 1375 C CA . TRP A 1 178 ? 15.354 2.628 -5.395 1.00 88.19 178 TRP A CA 1
ATOM 1376 C C . TRP A 1 178 ? 16.609 2.222 -6.166 1.00 88.19 178 TRP A C 1
ATOM 1378 O O . TRP A 1 178 ? 17.193 3.059 -6.849 1.00 88.19 178 TRP A O 1
ATOM 1388 N N . MET A 1 179 ? 17.041 0.969 -6.039 1.00 85.06 179 MET A N 1
ATOM 1389 C CA . MET A 1 179 ? 18.262 0.455 -6.650 1.00 85.06 179 MET A CA 1
ATOM 1390 C C . MET A 1 179 ? 18.043 -1.001 -7.065 1.00 85.06 179 MET A C 1
ATOM 1392 O O . MET A 1 179 ? 17.456 -1.748 -6.281 1.00 85.06 179 MET A O 1
ATOM 1396 N N . PRO A 1 180 ? 18.549 -1.424 -8.237 1.00 85.31 180 PRO A N 1
ATOM 1397 C CA . PRO A 1 180 ? 18.525 -2.824 -8.636 1.00 85.31 180 PRO A CA 1
ATOM 1398 C C . PRO A 1 180 ? 19.144 -3.729 -7.568 1.00 85.31 180 PRO A C 1
ATOM 1400 O O . PRO A 1 180 ? 20.221 -3.441 -7.042 1.00 85.31 180 PRO A O 1
ATOM 1403 N N . ILE A 1 181 ? 18.474 -4.837 -7.264 1.00 87.12 181 ILE A N 1
ATOM 1404 C CA . ILE A 1 181 ? 18.924 -5.776 -6.225 1.00 87.12 181 ILE A CA 1
ATOM 1405 C C . ILE A 1 181 ? 20.242 -6.440 -6.601 1.00 87.12 181 ILE A C 1
ATOM 1407 O O . ILE A 1 181 ? 21.072 -6.659 -5.724 1.00 87.12 181 ILE A O 1
ATOM 1411 N N . ASP A 1 182 ? 20.492 -6.642 -7.893 1.00 86.56 182 ASP A N 1
ATOM 1412 C CA . ASP A 1 182 ? 21.741 -7.220 -8.400 1.00 86.56 182 ASP A CA 1
ATOM 1413 C C . ASP A 1 182 ? 22.980 -6.375 -8.053 1.00 86.56 182 ASP A C 1
ATOM 1415 O O . ASP A 1 182 ? 24.103 -6.871 -8.072 1.00 86.56 182 ASP A O 1
ATOM 1419 N N . MET A 1 183 ? 22.791 -5.093 -7.713 1.00 86.50 183 MET A N 1
ATOM 1420 C CA . MET A 1 183 ? 23.866 -4.195 -7.277 1.00 86.50 183 MET A CA 1
ATOM 1421 C C . MET A 1 183 ? 24.122 -4.246 -5.764 1.00 86.50 183 MET A C 1
ATOM 1423 O O . MET A 1 183 ? 25.073 -3.629 -5.278 1.00 86.50 183 MET A O 1
ATOM 1427 N N . MET A 1 184 ? 23.275 -4.936 -4.998 1.00 89.56 184 MET A N 1
ATOM 1428 C CA . MET A 1 184 ? 23.395 -5.032 -3.545 1.00 89.56 184 MET A CA 1
ATOM 1429 C C . MET A 1 184 ? 24.297 -6.210 -3.136 1.00 89.56 184 MET A C 1
ATOM 1431 O O . MET A 1 184 ? 24.372 -7.202 -3.855 1.00 89.56 184 MET A O 1
ATOM 1435 N N . PRO A 1 185 ? 24.950 -6.167 -1.959 1.00 92.75 185 PRO A N 1
ATOM 1436 C CA . PRO A 1 185 ? 25.657 -7.324 -1.405 1.00 92.75 185 PRO A CA 1
ATOM 1437 C C . PRO A 1 185 ? 24.731 -8.532 -1.185 1.00 92.75 185 PRO A C 1
ATOM 1439 O O . PRO A 1 185 ? 23.576 -8.347 -0.800 1.00 92.75 185 PRO A O 1
ATOM 1442 N N . ASP A 1 186 ? 25.258 -9.756 -1.300 1.00 92.12 186 ASP A N 1
ATOM 1443 C CA . ASP A 1 186 ? 24.504 -11.027 -1.209 1.00 92.12 186 ASP A CA 1
ATOM 1444 C C . ASP A 1 186 ? 23.578 -11.130 0.016 1.00 92.12 186 ASP A C 1
ATOM 1446 O O . ASP A 1 186 ? 22.463 -11.656 -0.051 1.00 92.12 186 ASP A O 1
ATOM 1450 N N . ILE A 1 187 ? 24.026 -10.589 1.154 1.00 93.44 187 ILE A N 1
ATOM 1451 C CA . ILE A 1 187 ? 23.248 -10.559 2.400 1.00 93.44 187 ILE A CA 1
ATOM 1452 C C . ILE A 1 187 ? 21.962 -9.749 2.210 1.00 93.44 187 ILE A C 1
ATOM 1454 O O . ILE A 1 187 ? 20.894 -10.183 2.639 1.00 93.44 187 ILE A O 1
ATOM 1458 N N . LEU A 1 188 ? 22.051 -8.581 1.568 1.00 91.38 188 LEU A N 1
ATOM 1459 C CA . LEU A 1 188 ? 20.887 -7.738 1.324 1.00 91.38 188 LEU A CA 1
ATOM 1460 C C . LEU A 1 188 ? 19.957 -8.380 0.301 1.00 91.38 188 LEU A C 1
ATOM 1462 O O . LEU A 1 188 ? 18.767 -8.425 0.578 1.00 91.38 188 LEU A O 1
ATOM 1466 N N . GLN A 1 189 ? 20.484 -8.965 -0.780 1.00 91.88 189 GLN A N 1
ATOM 1467 C CA . GLN A 1 189 ? 19.666 -9.678 -1.773 1.00 91.88 189 GLN A CA 1
ATOM 1468 C C . GLN A 1 189 ? 18.852 -10.814 -1.135 1.00 91.88 189 GLN A C 1
ATOM 1470 O O . GLN A 1 189 ? 17.660 -10.979 -1.398 1.00 91.88 189 GLN A O 1
ATOM 1475 N N . THR A 1 190 ? 19.480 -11.563 -0.224 1.00 92.44 190 THR A N 1
ATOM 1476 C CA . THR A 1 190 ? 18.807 -12.635 0.521 1.00 92.44 190 THR A CA 1
ATOM 1477 C C . THR A 1 190 ? 17.696 -12.078 1.413 1.00 92.44 190 THR A C 1
ATOM 1479 O O . THR A 1 190 ? 16.616 -12.660 1.486 1.00 92.44 190 THR A O 1
ATOM 1482 N N . ILE A 1 191 ? 17.926 -10.939 2.076 1.00 93.19 191 ILE A N 1
ATOM 1483 C CA . ILE A 1 191 ? 16.911 -10.264 2.901 1.00 93.19 191 ILE A CA 1
ATOM 1484 C C . ILE A 1 191 ? 15.762 -9.733 2.032 1.00 93.19 191 ILE A C 1
ATOM 1486 O O . ILE A 1 191 ? 14.601 -9.862 2.429 1.00 93.19 191 ILE A O 1
ATOM 1490 N N . SER A 1 192 ? 16.058 -9.183 0.850 1.00 92.69 192 SER A N 1
ATOM 1491 C CA . SER A 1 192 ? 15.065 -8.671 -0.102 1.00 92.69 192 SER A CA 1
ATOM 1492 C C . SER A 1 192 ? 14.010 -9.719 -0.436 1.00 92.69 192 SER A C 1
ATOM 1494 O O . SER A 1 192 ? 12.821 -9.408 -0.434 1.00 92.69 192 SER A O 1
ATOM 1496 N N . ALA A 1 193 ? 14.420 -10.978 -0.622 1.00 91.44 193 ALA A N 1
ATOM 1497 C CA . ALA A 1 193 ? 13.524 -12.084 -0.955 1.00 91.44 193 ALA A CA 1
ATOM 1498 C C . ALA A 1 193 ? 12.438 -12.361 0.107 1.00 91.44 193 ALA A C 1
ATOM 1500 O O . ALA A 1 193 ? 11.405 -12.957 -0.207 1.00 91.44 193 ALA A O 1
ATOM 1501 N N . PHE A 1 194 ? 12.621 -11.904 1.351 1.00 93.81 194 PHE A N 1
ATOM 1502 C CA . PHE A 1 194 ? 11.614 -12.016 2.414 1.00 93.81 194 PHE A CA 1
ATOM 1503 C C . PHE A 1 194 ? 10.629 -10.843 2.455 1.00 93.81 194 PHE A C 1
ATOM 1505 O O . PHE A 1 194 ? 9.638 -10.902 3.189 1.00 93.81 194 PHE A O 1
ATOM 1512 N N . LEU A 1 195 ? 10.880 -9.772 1.702 1.00 95.75 195 LEU A N 1
ATOM 1513 C CA . LEU A 1 195 ? 10.070 -8.562 1.735 1.00 95.75 195 LEU A CA 1
ATOM 1514 C C . LEU A 1 195 ? 8.996 -8.582 0.643 1.00 95.75 195 LEU A C 1
ATOM 1516 O O . LEU A 1 195 ? 9.306 -8.825 -0.521 1.00 95.75 195 LEU A O 1
ATOM 1520 N N . PRO A 1 196 ? 7.729 -8.256 0.957 1.00 96.50 196 PRO A N 1
ATOM 1521 C CA . PRO A 1 196 ? 6.677 -8.206 -0.057 1.00 96.50 196 PRO A CA 1
ATOM 1522 C C . PRO A 1 196 ? 6.926 -7.118 -1.115 1.00 96.50 196 PRO A C 1
ATOM 1524 O O . PRO A 1 196 ? 6.443 -7.238 -2.238 1.00 96.50 196 PRO A O 1
ATOM 1527 N N . GLN A 1 197 ? 7.688 -6.073 -0.776 1.00 96.56 197 GLN A N 1
ATOM 1528 C CA . GLN A 1 197 ? 8.080 -5.004 -1.694 1.00 96.56 197 GLN A CA 1
ATOM 1529 C C . GLN A 1 197 ? 8.929 -5.527 -2.858 1.00 96.56 197 GLN A C 1
ATOM 1531 O O . GLN A 1 197 ? 8.698 -5.098 -3.983 1.00 96.56 197 GLN A O 1
ATOM 1536 N N . TYR A 1 198 ? 9.829 -6.483 -2.604 1.00 95.94 198 TYR A N 1
ATOM 1537 C CA . TYR A 1 198 ? 10.644 -7.126 -3.639 1.00 95.94 198 TYR A CA 1
ATOM 1538 C C . TYR A 1 198 ? 9.773 -7.837 -4.674 1.00 95.94 198 TYR A C 1
ATOM 1540 O O . TYR A 1 198 ? 9.830 -7.541 -5.865 1.00 95.94 198 TYR A O 1
ATOM 1548 N N . TRP A 1 199 ? 8.896 -8.721 -4.195 1.00 96.88 199 TRP A N 1
ATOM 1549 C CA . TRP A 1 199 ? 7.991 -9.485 -5.049 1.00 96.88 199 TRP A CA 1
ATOM 1550 C C . TRP A 1 199 ? 7.037 -8.587 -5.834 1.00 96.88 199 TRP A C 1
ATOM 1552 O O . TRP A 1 199 ? 6.764 -8.851 -7.002 1.00 96.88 199 TRP A O 1
ATOM 1562 N N . ALA A 1 200 ? 6.537 -7.515 -5.209 1.00 97.38 200 ALA A N 1
ATOM 1563 C CA . ALA A 1 200 ? 5.720 -6.530 -5.904 1.00 97.38 200 ALA A CA 1
ATOM 1564 C C . ALA A 1 200 ? 6.516 -5.806 -6.994 1.00 97.38 200 ALA A C 1
ATOM 1566 O O . ALA A 1 200 ? 6.025 -5.677 -8.108 1.00 97.38 200 ALA A O 1
ATOM 1567 N N . HIS A 1 201 ? 7.724 -5.328 -6.693 1.00 96.31 201 HIS A N 1
ATOM 1568 C CA . HIS A 1 201 ? 8.496 -4.510 -7.625 1.00 96.31 201 HIS A CA 1
ATOM 1569 C C . HIS A 1 201 ? 8.881 -5.291 -8.875 1.00 96.31 201 HIS A C 1
ATOM 1571 O O . HIS A 1 201 ? 8.533 -4.849 -9.971 1.00 96.31 201 HIS A O 1
ATOM 1577 N N . GLN A 1 202 ? 9.437 -6.492 -8.703 1.00 95.06 202 GLN A N 1
ATOM 1578 C CA . GLN A 1 202 ? 9.785 -7.378 -9.813 1.00 95.06 202 GLN A CA 1
ATOM 1579 C C . GLN A 1 202 ? 8.559 -7.699 -10.685 1.00 95.06 202 GLN A C 1
ATOM 1581 O O . GLN A 1 202 ? 8.570 -7.476 -11.893 1.00 95.06 202 GLN A O 1
ATOM 1586 N N . ALA A 1 203 ? 7.446 -8.116 -10.069 1.00 96.81 203 ALA A N 1
ATOM 1587 C CA . ALA A 1 203 ? 6.242 -8.486 -10.811 1.00 96.81 203 ALA A CA 1
ATOM 1588 C C . ALA A 1 203 ? 5.600 -7.301 -11.552 1.00 96.81 203 ALA A C 1
ATOM 1590 O O . ALA A 1 203 ? 5.052 -7.477 -12.640 1.00 96.81 203 ALA A O 1
ATOM 1591 N N . PHE A 1 204 ? 5.655 -6.090 -10.985 1.00 97.50 204 PHE A N 1
ATOM 1592 C CA . PHE A 1 204 ? 5.198 -4.888 -11.681 1.00 97.50 204 PHE A CA 1
ATOM 1593 C C . PHE A 1 204 ? 6.098 -4.566 -12.876 1.00 97.50 204 PHE A C 1
ATOM 1595 O O . PHE A 1 204 ? 5.564 -4.254 -13.936 1.00 97.50 204 PHE A O 1
ATOM 1602 N N . GLN A 1 205 ? 7.425 -4.669 -12.740 1.00 95.81 205 GLN A N 1
ATOM 1603 C CA . GLN A 1 205 ? 8.351 -4.449 -13.857 1.00 95.81 205 GLN A CA 1
ATOM 1604 C C . GLN A 1 205 ? 8.111 -5.451 -14.995 1.00 95.81 205 GLN A C 1
ATOM 1606 O O . GLN A 1 205 ? 7.968 -5.036 -16.147 1.00 95.81 205 GLN A O 1
ATOM 1611 N N . ASP A 1 206 ? 7.967 -6.737 -14.674 1.00 96.06 206 ASP A N 1
ATOM 1612 C CA . ASP A 1 206 ? 7.735 -7.789 -15.670 1.00 96.06 206 ASP A CA 1
ATOM 1613 C C . ASP A 1 206 ? 6.361 -7.647 -16.352 1.00 96.06 206 ASP A C 1
ATOM 1615 O O . ASP A 1 206 ? 6.232 -7.790 -17.570 1.00 96.06 206 ASP A O 1
ATOM 1619 N N . ALA A 1 207 ? 5.314 -7.296 -15.596 1.00 97.31 207 ALA A N 1
ATOM 1620 C CA . ALA A 1 207 ? 3.984 -7.053 -16.159 1.00 97.31 207 ALA A CA 1
ATOM 1621 C C . ALA A 1 207 ? 3.932 -5.775 -17.017 1.00 97.31 207 ALA A C 1
ATOM 1623 O O . ALA A 1 207 ? 3.228 -5.725 -18.029 1.00 97.31 207 ALA A O 1
ATOM 1624 N N . MET A 1 208 ? 4.682 -4.737 -16.633 1.00 96.88 208 MET A N 1
ATOM 1625 C CA . MET A 1 208 ? 4.846 -3.522 -17.435 1.00 96.88 208 MET A CA 1
ATOM 1626 C C . MET A 1 208 ? 5.539 -3.832 -18.764 1.00 96.88 208 MET A C 1
ATOM 1628 O O . MET A 1 208 ? 5.050 -3.406 -19.807 1.00 96.88 208 MET A O 1
ATOM 1632 N N . ALA A 1 209 ? 6.622 -4.615 -18.732 1.00 95.25 209 ALA A N 1
ATOM 1633 C CA . ALA A 1 209 ? 7.391 -5.020 -19.910 1.00 95.25 209 ALA A CA 1
ATOM 1634 C C . ALA A 1 209 ? 6.696 -6.083 -20.783 1.00 95.25 209 ALA A C 1
ATOM 1636 O O . ALA A 1 209 ? 7.123 -6.328 -21.910 1.00 95.25 209 ALA A O 1
ATOM 1637 N N . GLY A 1 210 ? 5.639 -6.720 -20.277 1.00 95.38 210 GLY A N 1
ATOM 1638 C CA . GLY A 1 210 ? 4.913 -7.775 -20.982 1.00 95.38 210 GLY A CA 1
ATOM 1639 C C . GLY A 1 210 ? 5.575 -9.149 -20.928 1.00 95.38 210 GLY A C 1
ATOM 1640 O O . GLY A 1 210 ? 5.187 -10.039 -21.685 1.00 95.38 210 GLY A O 1
ATOM 1641 N N . THR A 1 211 ? 6.549 -9.328 -20.038 1.00 95.00 211 THR A N 1
ATOM 1642 C CA . THR A 1 211 ? 7.330 -10.558 -19.879 1.00 95.00 211 THR A CA 1
ATOM 1643 C C . THR A 1 211 ? 6.752 -11.505 -18.830 1.00 95.00 211 THR A C 1
ATOM 1645 O O . THR A 1 211 ? 7.080 -12.688 -18.861 1.00 95.00 211 THR A O 1
ATOM 1648 N N . LEU A 1 212 ? 5.869 -11.025 -17.944 1.00 94.38 212 LEU A N 1
ATOM 1649 C CA . LEU A 1 212 ? 5.332 -11.833 -16.846 1.00 94.38 212 LEU A CA 1
ATOM 1650 C C . LEU A 1 212 ? 4.401 -12.940 -17.357 1.00 94.38 212 LEU A C 1
ATOM 1652 O O . LEU A 1 212 ? 3.379 -12.674 -17.999 1.00 94.38 212 LEU A O 1
ATOM 1656 N N . GLN A 1 213 ? 4.729 -14.192 -17.041 1.00 93.00 213 GLN A N 1
ATOM 1657 C CA . GLN A 1 213 ? 3.878 -15.334 -17.373 1.00 93.00 213 GLN A CA 1
ATOM 1658 C C . GLN A 1 213 ? 2.866 -15.635 -16.256 1.00 93.00 213 GLN A C 1
ATOM 1660 O O . GLN A 1 213 ? 3.084 -15.339 -15.082 1.00 93.00 213 GLN A O 1
ATOM 1665 N N . LEU A 1 214 ? 1.754 -16.299 -16.597 1.00 87.69 214 LEU A N 1
ATOM 1666 C CA . LEU A 1 214 ? 0.718 -16.670 -15.620 1.00 87.69 214 LEU A CA 1
ATOM 1667 C C . LEU A 1 214 ? 1.240 -17.488 -14.418 1.00 87.69 214 LEU A C 1
ATOM 1669 O O . LEU A 1 214 ? 0.812 -17.203 -13.299 1.00 87.69 214 LEU A O 1
ATOM 1673 N N . PRO A 1 215 ? 2.143 -18.478 -14.581 1.00 89.38 215 PRO A N 1
ATOM 1674 C CA . PRO A 1 215 ? 2.708 -19.194 -13.437 1.00 89.38 215 PRO A CA 1
ATOM 1675 C C . PRO A 1 215 ? 3.551 -18.291 -12.528 1.00 89.38 215 PRO A C 1
ATOM 1677 O O . PRO A 1 215 ? 3.510 -18.432 -11.308 1.00 89.38 215 PRO A O 1
ATOM 1680 N N . GLU A 1 216 ? 4.266 -17.332 -13.114 1.00 89.50 216 GLU A N 1
ATOM 1681 C CA . GLU A 1 216 ? 5.136 -16.390 -12.403 1.00 89.50 216 GLU A CA 1
ATOM 1682 C C . GLU A 1 216 ? 4.330 -15.316 -11.665 1.00 89.50 216 GLU A C 1
ATOM 1684 O O . GLU A 1 216 ? 4.773 -14.828 -10.633 1.00 89.50 216 GLU A O 1
ATOM 1689 N N . LEU A 1 217 ? 3.105 -15.010 -12.109 1.00 94.06 217 LEU A N 1
ATOM 1690 C CA . LEU A 1 217 ? 2.172 -14.137 -11.387 1.00 94.06 217 LEU A CA 1
ATOM 1691 C C . LEU A 1 217 ? 1.747 -14.723 -10.028 1.00 94.06 217 LEU A C 1
ATOM 1693 O O . LEU A 1 217 ? 1.452 -13.970 -9.089 1.00 94.06 217 LEU A O 1
ATOM 1697 N N . LEU A 1 218 ? 1.676 -16.054 -9.911 1.00 94.75 218 LEU A N 1
ATOM 1698 C CA . LEU A 1 218 ? 1.140 -16.717 -8.719 1.00 94.75 218 LEU A CA 1
ATOM 1699 C C . LEU A 1 218 ? 2.002 -16.457 -7.488 1.00 94.75 218 LEU A C 1
ATOM 1701 O O . LEU A 1 218 ? 1.464 -16.149 -6.427 1.00 94.75 218 LEU A O 1
ATOM 1705 N N . GLN A 1 219 ? 3.323 -16.556 -7.617 1.00 94.38 219 GLN A N 1
ATOM 1706 C CA . GLN A 1 219 ? 4.224 -16.447 -6.474 1.00 94.38 219 GLN A CA 1
ATOM 1707 C C . GLN A 1 219 ? 4.179 -15.053 -5.814 1.00 94.38 219 GLN A C 1
ATOM 1709 O O . GLN A 1 219 ? 3.877 -14.996 -4.618 1.00 94.38 219 GLN A O 1
ATOM 1714 N N . PRO A 1 220 ? 4.344 -13.926 -6.538 1.00 96.19 220 PRO A N 1
ATOM 1715 C CA . PRO A 1 220 ? 4.152 -12.589 -5.982 1.00 96.19 220 PRO A CA 1
ATOM 1716 C C . PRO A 1 220 ? 2.754 -12.392 -5.396 1.00 96.19 220 PRO A C 1
ATOM 1718 O O . PRO A 1 220 ? 2.610 -11.863 -4.295 1.00 96.19 220 PRO A O 1
ATOM 1721 N N . SER A 1 221 ? 1.715 -12.870 -6.089 1.00 97.06 221 SER A N 1
ATOM 1722 C CA . SER A 1 221 ? 0.329 -12.742 -5.624 1.00 97.06 221 SER A CA 1
ATOM 1723 C C . SER A 1 221 ? 0.101 -13.458 -4.291 1.00 97.06 221 SER A C 1
ATOM 1725 O O . SER A 1 221 ? -0.528 -12.900 -3.392 1.00 97.06 221 SER A O 1
ATOM 1727 N N . LEU A 1 222 ? 0.648 -14.667 -4.128 1.00 96.94 222 LEU A N 1
ATOM 1728 C CA . LEU A 1 222 ? 0.559 -15.443 -2.891 1.00 96.94 222 LEU A CA 1
ATOM 1729 C C . LEU A 1 222 ? 1.350 -14.805 -1.751 1.00 96.94 222 LEU A C 1
ATOM 1731 O O . LEU A 1 222 ? 0.851 -14.769 -0.627 1.00 96.94 222 LEU A O 1
ATOM 1735 N N . VAL A 1 223 ? 2.543 -14.270 -2.025 1.00 97.38 223 VAL A N 1
ATOM 1736 C CA . VAL A 1 223 ? 3.331 -13.552 -1.013 1.00 97.38 223 VAL A CA 1
ATOM 1737 C C . VAL A 1 223 ? 2.565 -12.323 -0.525 1.00 97.38 223 VAL A C 1
ATOM 1739 O O . VAL A 1 223 ? 2.361 -12.159 0.680 1.00 97.38 223 VAL A O 1
ATOM 1742 N N . LEU A 1 224 ? 2.067 -11.492 -1.444 1.00 98.31 224 LEU A N 1
ATOM 1743 C CA . LEU A 1 224 ? 1.283 -10.303 -1.102 1.00 98.31 224 LEU A CA 1
ATOM 1744 C C . LEU A 1 224 ? 0.011 -10.669 -0.330 1.00 98.31 224 LEU A C 1
ATOM 1746 O O . LEU A 1 224 ? -0.271 -10.081 0.718 1.00 98.31 224 LEU A O 1
ATOM 1750 N N . LEU A 1 225 ? -0.724 -11.681 -0.794 1.00 98.19 225 LEU A N 1
ATOM 1751 C CA . LEU A 1 225 ? -1.905 -12.186 -0.101 1.00 98.19 225 LEU A CA 1
ATOM 1752 C C . LEU A 1 225 ? -1.562 -12.691 1.307 1.00 98.19 225 LEU A C 1
ATOM 1754 O O . LEU A 1 225 ? -2.285 -12.379 2.250 1.00 98.19 225 LEU A O 1
ATOM 1758 N N . GLY A 1 226 ? -0.457 -13.421 1.466 1.00 98.19 226 GLY A N 1
ATOM 1759 C CA . GLY A 1 226 ? 0.009 -13.945 2.749 1.00 98.19 226 GLY A CA 1
ATOM 1760 C C . GLY A 1 226 ? 0.289 -12.839 3.766 1.00 98.19 226 GLY A C 1
ATOM 1761 O O . GLY A 1 226 ? -0.255 -12.871 4.872 1.00 98.1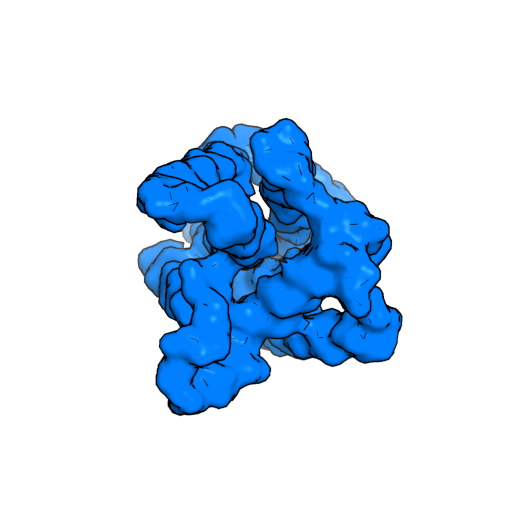9 226 GLY A O 1
ATOM 1762 N N . PHE A 1 227 ? 1.054 -11.814 3.380 1.00 98.25 227 PHE A N 1
ATOM 1763 C CA . PHE A 1 227 ? 1.308 -10.648 4.238 1.00 98.25 227 PHE A CA 1
ATOM 1764 C C . PHE A 1 227 ? 0.025 -9.866 4.552 1.00 98.25 227 PHE A C 1
ATOM 1766 O O . PHE A 1 227 ? -0.183 -9.448 5.695 1.00 98.25 227 PHE A O 1
ATOM 1773 N N . GLY A 1 228 ? -0.865 -9.708 3.570 1.00 98.25 228 GLY A N 1
ATOM 1774 C CA . GLY A 1 228 ? -2.155 -9.053 3.779 1.00 98.25 228 GLY A CA 1
ATOM 1775 C C . GLY A 1 228 ? -3.066 -9.806 4.734 1.00 98.25 228 GLY A C 1
ATOM 1776 O O . GLY A 1 228 ? -3.646 -9.192 5.630 1.00 98.25 228 GLY A O 1
ATOM 1777 N N . LEU A 1 229 ? -3.147 -11.131 4.604 1.00 98.38 229 LEU A N 1
ATOM 1778 C CA . LEU A 1 229 ? -3.919 -11.985 5.504 1.00 98.38 229 LEU A CA 1
ATOM 1779 C C . LEU A 1 229 ? -3.330 -11.956 6.910 1.00 98.38 229 LEU A C 1
ATOM 1781 O O . LEU A 1 229 ? -4.085 -11.818 7.869 1.00 98.38 229 LEU A O 1
ATOM 1785 N N . ALA A 1 230 ? -2.004 -12.018 7.043 1.00 98.19 230 ALA A N 1
ATOM 1786 C CA . ALA A 1 230 ? -1.338 -11.908 8.336 1.00 98.19 230 ALA A CA 1
ATOM 1787 C C . ALA A 1 230 ? -1.678 -10.578 9.030 1.00 98.19 230 ALA A C 1
ATOM 1789 O O . ALA A 1 230 ? -2.092 -10.581 10.191 1.00 98.19 230 ALA A O 1
ATOM 1790 N N . GLY A 1 231 ? -1.591 -9.452 8.310 1.00 98.19 231 GLY A N 1
ATOM 1791 C CA . GLY A 1 231 ? -1.992 -8.140 8.823 1.00 98.19 231 GLY A CA 1
ATOM 1792 C C . GLY A 1 231 ? -3.478 -8.080 9.186 1.00 98.19 231 GLY A C 1
ATOM 1793 O O . GLY A 1 231 ? -3.844 -7.689 10.294 1.00 98.19 231 GLY A O 1
ATOM 1794 N N . PHE A 1 232 ? -4.352 -8.539 8.295 1.00 98.12 232 PHE A N 1
ATOM 1795 C CA . PHE A 1 232 ? -5.795 -8.538 8.521 1.00 98.12 232 PHE A CA 1
ATOM 1796 C C . PHE A 1 232 ? -6.205 -9.389 9.735 1.00 98.12 232 PHE A C 1
ATOM 1798 O O . PHE A 1 232 ? -6.960 -8.927 10.593 1.00 98.12 232 PHE A O 1
ATOM 1805 N N . ILE A 1 233 ? -5.667 -10.604 9.858 1.00 98.12 233 ILE A N 1
ATOM 1806 C CA . ILE A 1 233 ? -5.919 -11.497 10.996 1.00 98.12 233 ILE A CA 1
ATOM 1807 C C . ILE A 1 233 ? -5.377 -10.874 12.285 1.00 98.12 233 ILE A C 1
ATOM 1809 O O . ILE A 1 233 ? -6.102 -10.816 13.281 1.00 98.12 233 ILE A O 1
ATOM 1813 N N . ALA A 1 234 ? -4.150 -10.343 12.273 1.00 98.06 234 ALA A N 1
ATOM 1814 C CA . ALA A 1 234 ? -3.582 -9.643 13.425 1.00 98.06 234 ALA A CA 1
ATOM 1815 C C . ALA A 1 234 ? -4.464 -8.461 13.861 1.00 98.06 234 ALA A C 1
ATOM 1817 O O . ALA A 1 234 ? -4.682 -8.258 15.059 1.00 98.06 234 ALA A O 1
ATOM 1818 N N . ALA A 1 235 ? -5.031 -7.721 12.904 1.00 97.50 235 ALA A N 1
ATOM 1819 C CA . ALA A 1 235 ? -5.956 -6.637 13.191 1.00 97.50 235 ALA A CA 1
ATOM 1820 C C . ALA A 1 235 ? -7.233 -7.136 13.879 1.00 97.50 235 ALA A C 1
ATOM 1822 O O . ALA A 1 235 ? -7.633 -6.573 14.898 1.00 97.50 235 ALA A O 1
ATOM 1823 N N . LEU A 1 236 ? -7.852 -8.206 13.369 1.00 96.94 236 LEU A N 1
ATOM 1824 C CA . LEU A 1 236 ? -9.061 -8.785 13.961 1.00 96.94 236 LEU A CA 1
ATOM 1825 C C . LEU A 1 236 ? -8.819 -9.308 15.382 1.00 96.94 236 LEU A C 1
ATOM 1827 O O . LEU A 1 236 ? -9.632 -9.047 16.268 1.00 96.94 236 LEU A O 1
ATOM 1831 N N . LEU A 1 237 ? -7.691 -9.981 15.619 1.00 97.00 237 LEU A N 1
ATOM 1832 C CA . LEU A 1 237 ? -7.318 -10.492 16.943 1.00 97.00 237 LEU A CA 1
ATOM 1833 C C . LEU A 1 237 ? -7.030 -9.361 17.944 1.00 97.00 237 LEU A C 1
ATOM 1835 O O . LEU A 1 237 ? -7.378 -9.462 19.121 1.00 97.00 237 LEU A O 1
ATOM 1839 N N . CYS A 1 238 ? -6.428 -8.262 17.486 1.00 95.94 238 CYS A N 1
ATOM 1840 C CA . CYS A 1 238 ? -6.109 -7.105 18.325 1.00 95.94 238 CYS A CA 1
ATOM 1841 C C . CYS A 1 238 ? -7.288 -6.134 18.515 1.00 95.94 238 CYS A C 1
ATOM 1843 O O . CYS A 1 238 ? -7.286 -5.341 19.464 1.00 95.94 238 CYS A O 1
ATOM 1845 N N . TYR A 1 239 ? -8.310 -6.183 17.657 1.00 95.25 239 TYR A N 1
ATOM 1846 C CA . TYR A 1 239 ? -9.427 -5.237 17.678 1.00 95.25 239 TYR A CA 1
ATOM 1847 C C . TYR A 1 239 ? -10.233 -5.216 18.993 1.00 95.25 239 TYR A C 1
ATOM 1849 O O . TYR A 1 239 ? -10.546 -4.121 19.468 1.00 95.25 239 TYR A O 1
ATOM 1857 N N . PRO A 1 240 ? -10.514 -6.347 19.674 1.00 93.56 240 PRO A N 1
ATOM 1858 C CA . PRO A 1 240 ? -11.148 -6.329 20.994 1.00 93.56 240 PRO A CA 1
ATOM 1859 C C . PRO A 1 240 ? -10.372 -5.502 22.026 1.00 93.56 240 PRO A C 1
ATOM 1861 O O . PRO A 1 240 ? -10.968 -4.772 22.819 1.00 93.56 240 PRO A O 1
ATOM 1864 N N . ASN A 1 241 ? -9.037 -5.565 21.997 1.00 92.25 241 ASN A N 1
ATOM 1865 C CA . ASN A 1 241 ? -8.189 -4.777 22.892 1.00 92.25 241 ASN A CA 1
ATOM 1866 C C . ASN A 1 241 ? -8.244 -3.287 22.542 1.00 92.25 241 ASN A C 1
ATOM 1868 O O . ASN A 1 241 ? -8.270 -2.444 23.440 1.00 92.25 241 ASN A O 1
ATOM 1872 N N . PHE A 1 242 ? -8.316 -2.955 21.252 1.00 92.25 242 PHE A N 1
ATOM 1873 C CA . PHE A 1 242 ? -8.544 -1.585 20.795 1.00 92.25 242 PHE A CA 1
ATOM 1874 C C . PHE A 1 242 ? -9.903 -1.040 21.268 1.00 92.25 242 PHE A C 1
ATOM 1876 O O . PHE A 1 242 ? -9.968 0.085 21.763 1.00 92.25 242 PHE A O 1
ATOM 1883 N N . LEU A 1 243 ? -10.968 -1.846 21.194 1.00 91.75 243 LEU A N 1
ATOM 1884 C CA . LEU A 1 243 ? -12.301 -1.474 21.682 1.00 91.75 243 LEU A CA 1
ATOM 1885 C C . LEU A 1 243 ? -12.331 -1.241 23.194 1.00 91.75 243 LEU A C 1
ATOM 1887 O O . LEU A 1 243 ? -12.956 -0.279 23.634 1.00 91.75 243 LEU A O 1
ATOM 1891 N N . LYS A 1 244 ? -11.650 -2.082 23.985 1.00 90.12 244 LYS A N 1
ATOM 1892 C CA . LYS A 1 244 ? -11.523 -1.878 25.439 1.00 90.12 244 LYS A CA 1
ATOM 1893 C C . LYS A 1 244 ? -10.876 -0.525 25.742 1.00 90.12 244 LYS A C 1
ATOM 1895 O O . LYS A 1 244 ? -11.472 0.286 26.433 1.00 90.12 244 LYS A O 1
ATOM 1900 N N . ARG A 1 245 ? -9.734 -0.226 25.107 1.00 87.62 245 ARG A N 1
ATOM 1901 C CA . ARG A 1 245 ? -9.037 1.070 25.248 1.00 87.62 245 ARG A CA 1
ATOM 1902 C C . ARG A 1 245 ? -9.891 2.272 24.834 1.00 87.62 245 ARG A C 1
ATOM 1904 O O . ARG A 1 245 ? -9.647 3.374 25.302 1.00 87.62 245 ARG A O 1
ATOM 1911 N N . ALA A 1 246 ? -10.838 2.088 23.916 1.00 86.19 246 ALA A N 1
ATOM 1912 C CA . ALA A 1 246 ? -11.722 3.162 23.476 1.00 86.19 246 ALA A CA 1
ATOM 1913 C C . ALA A 1 246 ? -12.815 3.503 24.499 1.00 86.19 246 ALA A C 1
ATOM 1915 O O . ALA A 1 246 ? -13.333 4.615 24.462 1.00 86.19 246 ALA A O 1
ATOM 1916 N N . LYS A 1 247 ? -13.192 2.555 25.365 1.00 83.06 247 LYS A N 1
ATOM 1917 C CA . LYS A 1 247 ? -14.295 2.699 26.327 1.00 83.06 247 LYS A CA 1
ATOM 1918 C C . LYS A 1 247 ? -13.862 3.249 27.693 1.00 83.06 247 LYS A C 1
ATOM 1920 O O . LYS A 1 247 ? -14.741 3.645 28.453 1.00 83.06 247 LYS A O 1
ATOM 1925 N N . GLY A 1 248 ? -12.556 3.313 27.960 1.00 71.31 248 GLY A N 1
ATOM 1926 C CA . GLY A 1 248 ? -11.990 3.573 29.287 1.00 71.31 248 GLY A CA 1
ATOM 1927 C C . GLY A 1 248 ? -11.394 2.301 29.855 1.00 71.31 248 GLY A C 1
ATOM 1928 O O . GLY A 1 248 ? -12.184 1.380 30.150 1.00 71.31 248 GLY A O 1
#

Foldseek 3Di:
DQVLLVVLLVVCVPPPVNCCQLAVVLLVVLVVLLCVVCVPPDPVVSLVQLLLQLLLSLLLSLLCLLLVLLCVLLVCLVVLVLVVCVPDPHDSVCNLVSNLVSSLVSSLVSSVNSVVSSCVPVVQAQPQVVLSSLLSSLSSLLSSLLSLLLNLPDDDSVSSNVVSCCLSVVLSVLLQSNHHLVPDPPVSVVVNVLRLSNLSSVSSSCSRVVNDDPVSSVVSSVSSNVSSVVSNVSSVVSNVVSSVSSND

Secondary structure (DSSP, 8-state):
-HHHHHHHHHHHHH-HHHHIIIIIHHHHHHHHHHHHHTTT--HHHHHHHHHHHHHHHHHHHHHTHHHHHHHHHHHHHHTTHHHHHTTSSS-HHHHHHHHHHHHHHHHHHHHHHHHHHHHHHH------HHHHHHHHHHHHHHHHHHHHHHHHH-SSHHHHHHHHHIIIIIHHHHTTSSS-GGGS-HHHHHHHTTSHHHHHHHHHHHHHHT---HHHHHHHHHHHHHHHHHHHHHHHHHHHHHHHHHH-

Solvent-accessible surface area (backbone atoms only — not comparable to full-atom values): 12413 Å² total; per-residue (Å²): 90,67,70,50,20,55,50,44,32,52,51,54,76,65,34,63,68,57,48,40,60,59,51,50,47,50,51,53,52,49,53,50,49,46,58,58,72,35,61,92,50,56,74,71,58,31,49,54,50,46,60,46,40,53,54,16,47,44,59,35,53,53,37,56,50,26,34,60,46,16,43,51,48,48,51,36,32,74,73,38,49,52,34,56,44,61,74,45,97,55,57,57,64,48,53,52,50,12,48,50,53,25,50,39,53,53,41,47,52,38,47,53,50,50,54,51,47,37,32,74,76,68,65,50,62,64,68,30,61,67,55,46,50,52,50,45,52,28,47,28,46,17,44,49,15,40,18,45,22,48,28,40,68,51,89,48,59,67,58,33,42,53,54,34,47,49,55,26,54,50,36,25,65,50,16,32,29,80,49,65,49,90,80,46,59,70,69,50,44,60,53,15,75,76,34,60,51,23,42,49,39,55,53,46,44,30,18,23,72,54,69,59,47,76,77,65,51,46,57,39,43,50,48,24,40,49,51,10,49,52,16,40,51,49,20,62,73,38,37,64,60,38,52,47,67,30,65,108

pLDDT: mean 94.19, std 3.93, range [71.31, 98.75]

Radius of gyration: 18.71 Å; Cα contacts (8 Å, |Δi|>4): 331; chains: 1; bounding box: 53×37×53 Å

Nearest PDB structures (foldseek):
  7k2t-assembly1_B  TM=6.884E-01  e=2.465E-04  Aquifex aeolicus VF5
  8wtm-assembly1_A  TM=6.904E-01  e=4.773E-04  Arabidopsis thaliana
  8wto-assembly1_B  TM=6.726E-01  e=4.370E-04  Arabidopsis thaliana
  8eop-assembly1_A  TM=7.636E-01  e=8.366E-03  Homo sapiens
  8edw-assembly1_A  TM=7.636E-01  e=1.090E-02  Homo sapiens

Mean predicted aligned error: 3.61 Å

Sequence (248 aa):
MNAITSLELKKNLQDRGLLFWTLILPIVFTVLFISVFTSGLGETESRQVILSIVPGYTIMFVFFIMISMTESFIKNRNIGMVARIASTPLSPYLFLLGKWMSYMYIVIIQIVILLLFGKAVYDIPLEQPVHLLVLSVFLTFMVTGLGLALAVMVKTNNMGIALTQVIALGGAVLGGLWMPIDMMPDILQTISAFLPQYWAHQAFQDAMAGTLQLPELLQPSLVLLGFGLAGFIAALLCYPNFLKRAKG